Protein AF-A0A1G3RFL1-F1 (afdb_monomer)

Mean predicted aligned error: 4.17 Å

Foldseek 3Di:
DPPPPAFFAEEEAEAAAFQQQAVVQHPHPADQVLVVVLLQFFEWENFAWFLFLAQQQSLLCLFQLHHSVVQVHHYLPQAARPLPRDGLLQVVVVVFAAEEEFEARSNHHLPCPPQECVVCVVVVVSSNHPYYQYADALLSLLRHHGPLNVVCVVVVNSVVSVVVSVVCPPQHVLDQAADPDDPCSDQLNRLLVVLLVVLLPDDDPTHYHYYRYHSDPDDDLHQHCVQLVVQPPPDDDQAAAADDDPDPPDDDDPLNVDADPVADDSVSLSSSSSSRSSGSNSNSVSVVSSLVSNVVVVSNLSYKYKYKYSWHFRSCHNRDTGERDDDSRTIHMIITIRDRPDGNYYHHDNHYSSVVSVVSSD

Nearest PDB structures (foldseek):
  7oz8-assembly1_AAA  TM=8.170E-01  e=3.832E-25  Bacteroides thetaiotaomicron VPI-5482
  6g5z-assembly1_B  TM=7.763E-01  e=4.535E-25  Sinorhizobium meliloti
  6g5z-assembly1_A  TM=7.784E-01  e=4.053E-25  Sinorhizobium meliloti
  6fny-assembly1_G  TM=7.743E-01  e=3.832E-25  Sinorhizobium meliloti 1021
  6fny-assembly2_H  TM=7.974E-01  e=1.319E-24  Sinorhizobium meliloti 1021

Sequence (362 aa):
MKAVKRPNVLFIMTDQLRADAIACCGPGLAHTPNLDALAKRGTLFSQCRTVSPICAPARAALLAGLYPHQLGIWYNAPHTFPSAIPNWVKTLKAAGYHTSVIGKTHYYPYNGSVPDMRQAELLINSYGYDYVDEIPGPRVSGHLLSHMTAIWQDKGYLEKVREDLASRYNGNHAVTRASVLPLELYPDVYVGQQAAGYLEAYSDPEPFFCFVSFGGPHEPWDCPREYSARFDDVATPPALEAFADACPGRPRGVWDQGPHHPPFSPEDVIAIRRNYAGKTSLIDDQIGSILRALAGTGRLDDTIIIFTSDHGEMNGDHGRLYKENFLESSVRVPLIAQVPGCPAARSEALVELQDLGPTILE

Secondary structure (DSSP, 8-state):
----PPPEEEEEEEES--GGGSTTTSS-SS--HHHHHHHHHSEEEEEEE-S-SSHHHHHHHHHHTS-HHHHT--SSSS----TTS--HHHHHHHTT-EEEEEE---SS--SSSSSBGGGGHHHHHHTT-SEEEE---TTTTTTSB-HHHHHHHHTT-HHHHHHHHHHHTSS-TT--PPPSS-GGGSHHHHHHHHHHHHHHH---SSPEEEEEEEEEESSS----HHHHGGGTTPPPPPPPPPPPP--TTSPP-GGGG-S-SS---HHHHHHHHHHHHHHHHHHHHHHHHHHHHHHHTT-GGGEEEEEEES----TTGGG--S--S-SHHHHB--EEEE-TTPPPEEEEEEEEGGGHHHHHH-

Structure (mmCIF, N/CA/C/O backbone):
data_AF-A0A1G3RFL1-F1
#
_entry.id   AF-A0A1G3RFL1-F1
#
loop_
_atom_site.group_PDB
_atom_site.id
_atom_site.type_symbol
_atom_site.label_atom_id
_atom_site.label_alt_id
_atom_site.label_comp_id
_atom_site.label_asym_id
_atom_site.label_entity_id
_atom_site.label_seq_id
_atom_site.pdbx_PDB_ins_code
_atom_site.Cartn_x
_atom_site.Cartn_y
_atom_site.Cartn_z
_atom_site.occupancy
_atom_site.B_iso_or_equiv
_atom_site.auth_seq_id
_atom_site.auth_comp_id
_atom_site.auth_asym_id
_atom_site.auth_atom_id
_atom_site.pdbx_PDB_model_num
ATOM 1 N N . MET A 1 1 ? -28.879 -4.183 28.848 1.00 39.62 1 MET A N 1
ATOM 2 C CA . MET A 1 1 ? -28.094 -4.631 27.678 1.00 39.62 1 MET A CA 1
ATOM 3 C C . MET A 1 1 ? -26.664 -4.166 27.908 1.00 39.62 1 MET A C 1
ATOM 5 O O . MET A 1 1 ? -26.509 -3.013 28.292 1.00 39.62 1 MET A O 1
ATOM 9 N N . LYS A 1 2 ? -25.642 -5.030 27.799 1.00 39.81 2 LYS A N 1
ATOM 10 C CA . LYS A 1 2 ? -24.247 -4.547 27.815 1.00 39.81 2 LYS A CA 1
ATOM 11 C C . LYS A 1 2 ? -24.106 -3.576 26.640 1.00 39.81 2 LYS A C 1
ATOM 13 O O . LYS A 1 2 ? -24.541 -3.924 25.546 1.00 39.81 2 LYS A O 1
ATOM 18 N N . ALA A 1 3 ? -23.588 -2.371 26.875 1.00 50.31 3 ALA A N 1
ATOM 19 C CA . ALA A 1 3 ? -23.259 -1.461 25.784 1.00 50.31 3 ALA A CA 1
ATOM 20 C C . ALA A 1 3 ? -22.340 -2.215 24.815 1.00 50.31 3 ALA A C 1
ATOM 22 O O . ALA A 1 3 ? -21.359 -2.819 25.255 1.00 50.31 3 ALA A O 1
ATOM 23 N N . VAL A 1 4 ? -22.700 -2.254 23.532 1.00 59.66 4 VAL A N 1
ATOM 24 C CA . VAL A 1 4 ? -21.834 -2.839 22.508 1.00 59.66 4 VAL A CA 1
ATOM 25 C C . VAL A 1 4 ? -20.588 -1.962 22.470 1.00 59.66 4 VAL A C 1
ATOM 27 O O . VAL A 1 4 ? -20.667 -0.779 22.140 1.00 59.66 4 VAL A O 1
ATOM 30 N N . LYS A 1 5 ? -19.459 -2.509 22.926 1.00 80.81 5 LYS A N 1
ATOM 31 C CA . LYS A 1 5 ? -18.173 -1.816 22.884 1.00 80.81 5 LYS A CA 1
ATOM 32 C C . LYS A 1 5 ? -17.835 -1.599 21.412 1.00 80.81 5 LYS A C 1
ATOM 34 O O . LYS A 1 5 ? -17.842 -2.554 20.642 1.00 80.81 5 LYS A O 1
ATOM 39 N N . ARG A 1 6 ? -17.585 -0.347 21.029 1.00 89.94 6 ARG A N 1
ATOM 40 C CA . ARG A 1 6 ? -17.154 -0.017 19.669 1.00 89.94 6 ARG A CA 1
ATOM 41 C C . ARG A 1 6 ? -15.793 -0.678 19.412 1.00 89.94 6 ARG A C 1
ATOM 43 O O . ARG A 1 6 ? -14.909 -0.517 20.258 1.00 89.94 6 ARG A O 1
ATOM 50 N N . PRO A 1 7 ? -15.630 -1.445 18.323 1.00 95.06 7 PRO A N 1
ATOM 51 C CA . PRO A 1 7 ? -14.371 -2.117 18.038 1.00 95.06 7 PRO A CA 1
ATOM 52 C C . PRO A 1 7 ? -13.315 -1.110 17.577 1.00 95.06 7 PRO A C 1
ATOM 54 O O . PRO A 1 7 ? -13.647 -0.058 17.026 1.00 95.06 7 PRO A O 1
ATOM 57 N N . ASN A 1 8 ? -12.040 -1.452 17.760 1.00 98.25 8 ASN A N 1
ATOM 58 C CA . ASN A 1 8 ? -10.970 -0.741 17.061 1.00 98.25 8 ASN A CA 1
ATOM 59 C C . ASN A 1 8 ? -10.962 -1.146 15.584 1.00 98.25 8 ASN A C 1
ATOM 61 O O . ASN A 1 8 ? -11.501 -2.193 15.221 1.00 98.25 8 ASN A O 1
ATOM 65 N N . VAL A 1 9 ? -10.292 -0.365 14.744 1.00 98.75 9 VAL A N 1
ATOM 66 C CA . VAL A 1 9 ? -10.133 -0.665 13.321 1.00 98.75 9 VAL A CA 1
ATOM 67 C C . VAL A 1 9 ? -8.657 -0.579 12.944 1.00 98.75 9 VAL A C 1
ATOM 69 O O . VAL A 1 9 ? -8.029 0.470 13.066 1.00 98.75 9 VAL A O 1
ATOM 72 N N . LEU A 1 10 ? -8.104 -1.687 12.461 1.00 98.88 10 LEU A N 1
ATOM 73 C CA . LEU A 1 10 ? -6.804 -1.753 11.807 1.00 98.88 10 LEU A CA 1
ATOM 74 C C . LEU A 1 10 ? -7.040 -1.947 10.308 1.00 98.88 10 LEU A C 1
ATOM 76 O O . LEU A 1 10 ? -7.466 -3.015 9.865 1.00 98.88 10 LEU A O 1
ATOM 80 N N . PHE A 1 11 ? -6.778 -0.904 9.530 1.00 98.88 11 PHE A N 1
ATOM 81 C CA . PHE A 1 11 ? -6.943 -0.915 8.083 1.00 98.88 11 PHE A CA 1
ATOM 82 C C . PHE A 1 11 ? -5.568 -0.967 7.424 1.00 98.88 11 PHE A C 1
ATOM 84 O O . PHE A 1 11 ? -4.784 -0.029 7.532 1.00 98.88 11 PHE A O 1
ATOM 91 N N . ILE A 1 12 ? -5.262 -2.082 6.770 1.00 98.94 12 ILE A N 1
ATOM 92 C CA . ILE A 1 12 ? -3.974 -2.346 6.137 1.00 98.94 12 ILE A CA 1
ATOM 93 C C . ILE A 1 12 ? -4.157 -2.288 4.626 1.00 98.94 12 ILE A C 1
ATOM 95 O O . ILE A 1 12 ? -5.005 -2.974 4.056 1.00 98.94 12 ILE A O 1
ATOM 99 N N . MET A 1 13 ? -3.319 -1.505 3.961 1.00 98.81 13 MET A N 1
ATOM 100 C CA . MET A 1 13 ? -3.289 -1.429 2.511 1.00 98.81 13 MET A CA 1
ATOM 101 C C . MET A 1 13 ? -1.865 -1.524 1.990 1.00 98.81 13 MET A C 1
ATOM 103 O O . MET A 1 13 ? -0.913 -1.083 2.629 1.00 98.81 13 MET A O 1
ATOM 107 N N . THR A 1 14 ? -1.735 -2.090 0.802 1.00 98.56 14 THR A N 1
ATOM 108 C CA . THR A 1 14 ? -0.490 -2.126 0.032 1.00 98.56 14 THR A CA 1
ATOM 109 C C . THR A 1 14 ? -0.653 -1.323 -1.243 1.00 98.56 14 THR A C 1
ATOM 111 O O . THR A 1 14 ? -1.767 -1.186 -1.757 1.00 98.56 14 THR A O 1
ATOM 114 N N . ASP A 1 15 ? 0.449 -0.797 -1.759 1.00 98.31 15 ASP A N 1
ATOM 115 C CA . ASP A 1 15 ? 0.454 -0.146 -3.058 1.00 98.31 15 ASP A CA 1
ATOM 116 C C . ASP A 1 15 ? 0.798 -1.161 -4.142 1.00 98.31 15 ASP A C 1
ATOM 118 O O . ASP A 1 15 ? 1.862 -1.786 -4.088 1.00 98.31 15 ASP A O 1
ATOM 122 N N . GLN A 1 16 ? -0.073 -1.286 -5.143 1.00 97.69 16 GLN A N 1
ATOM 123 C CA . GLN A 1 16 ? 0.213 -2.066 -6.343 1.00 97.69 16 GLN A CA 1
ATOM 124 C C . GLN A 1 16 ? 0.364 -3.581 -6.092 1.00 97.69 16 GLN A C 1
ATOM 126 O O . GLN A 1 16 ? 1.217 -4.244 -6.692 1.00 97.69 16 GLN A O 1
ATOM 131 N N . LEU A 1 17 ? -0.455 -4.161 -5.208 1.00 97.50 17 LEU A N 1
ATOM 132 C CA . LEU A 1 17 ? -0.499 -5.600 -4.939 1.00 97.50 17 LEU A CA 1
ATOM 133 C C . LEU A 1 17 ? -1.613 -6.287 -5.742 1.00 97.50 17 LEU A C 1
ATOM 135 O O . LEU A 1 17 ? -2.804 -6.051 -5.537 1.00 97.50 17 LEU A O 1
ATOM 139 N N . ARG A 1 18 ? -1.231 -7.217 -6.620 1.00 95.88 18 ARG A N 1
ATOM 140 C CA . ARG A 1 18 ? -2.182 -8.057 -7.360 1.00 95.88 18 ARG A CA 1
ATOM 141 C C . ARG A 1 18 ? -2.921 -8.999 -6.415 1.00 95.88 18 ARG A C 1
ATOM 143 O O . ARG A 1 18 ? -2.317 -9.585 -5.517 1.00 95.88 18 ARG A O 1
ATOM 150 N N . ALA A 1 19 ? -4.200 -9.250 -6.694 1.00 95.06 19 ALA A N 1
ATOM 151 C CA . ALA A 1 19 ? -4.968 -10.250 -5.955 1.00 95.06 19 ALA A CA 1
ATOM 152 C C . ALA A 1 19 ? -4.314 -11.639 -5.978 1.00 95.06 19 ALA A C 1
ATOM 154 O O . ALA A 1 19 ? -4.249 -12.297 -4.951 1.00 95.06 19 ALA A O 1
ATOM 155 N N . ASP A 1 20 ? -3.805 -12.090 -7.123 1.00 93.50 20 ASP A N 1
ATOM 156 C CA . ASP A 1 20 ? -3.213 -13.423 -7.279 1.00 93.50 20 ASP A CA 1
ATOM 157 C C . ASP A 1 20 ? -1.784 -13.550 -6.724 1.00 93.50 20 ASP A C 1
ATOM 159 O O . ASP A 1 20 ? -1.208 -14.631 -6.808 1.00 93.50 20 ASP A O 1
ATOM 163 N N . ALA A 1 21 ? -1.213 -12.487 -6.150 1.00 93.12 21 ALA A N 1
ATOM 164 C CA . ALA A 1 21 ? 0.128 -12.512 -5.571 1.00 93.12 21 ALA A CA 1
ATOM 165 C C . ALA A 1 21 ? 0.176 -13.058 -4.137 1.00 93.12 21 ALA A C 1
ATOM 167 O O . ALA A 1 21 ? 1.261 -13.400 -3.670 1.00 93.12 21 ALA A O 1
ATOM 168 N N .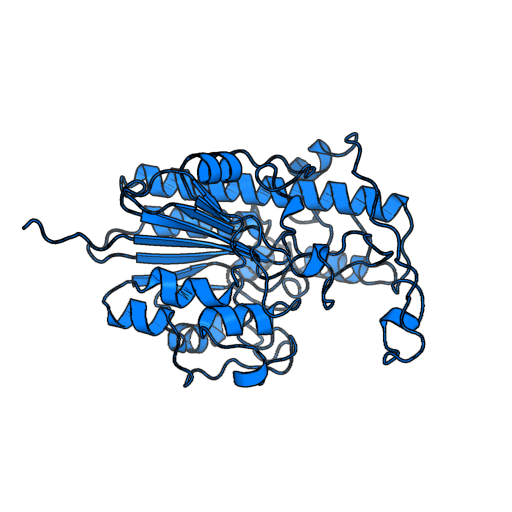 ILE A 1 22 ? -0.972 -13.159 -3.458 1.00 91.25 22 ILE A N 1
ATOM 169 C CA . ILE A 1 22 ? -1.083 -13.737 -2.113 1.00 91.25 22 ILE A CA 1
ATOM 170 C C . ILE A 1 22 ? -1.718 -15.130 -2.182 1.00 91.25 22 ILE A C 1
ATOM 172 O O . ILE A 1 22 ? -2.629 -15.371 -2.982 1.00 91.25 22 ILE A O 1
ATOM 176 N N . ALA A 1 23 ? -1.242 -16.052 -1.346 1.00 87.19 23 ALA A N 1
ATOM 177 C CA . ALA A 1 23 ? -1.524 -17.480 -1.491 1.00 87.19 23 ALA A CA 1
ATOM 178 C C . ALA A 1 23 ? -3.013 -17.824 -1.289 1.00 87.19 23 ALA A C 1
ATOM 180 O O . ALA A 1 23 ? -3.560 -18.670 -1.998 1.00 87.19 23 ALA A O 1
ATOM 181 N N . CYS A 1 24 ? -3.726 -17.122 -0.402 1.00 86.00 24 CYS A N 1
ATOM 182 C CA . CYS A 1 24 ? -5.169 -17.312 -0.217 1.00 86.00 24 CYS A CA 1
ATOM 183 C C . CYS A 1 24 ? -6.044 -16.872 -1.413 1.00 86.00 24 CYS A C 1
ATOM 185 O O . CYS A 1 24 ? -7.224 -17.234 -1.482 1.00 86.00 24 CYS A O 1
ATOM 187 N N . CYS A 1 25 ? -5.502 -16.094 -2.356 1.00 83.31 25 CYS A N 1
ATOM 188 C CA . CYS A 1 25 ? -6.249 -15.489 -3.466 1.00 83.31 25 CYS A CA 1
ATOM 189 C C . CYS A 1 25 ? -5.885 -16.041 -4.853 1.00 83.31 25 CYS A C 1
ATOM 191 O O . CYS A 1 25 ? -6.599 -15.756 -5.823 1.00 83.31 25 CYS A O 1
ATOM 193 N N . GLY A 1 26 ? -4.817 -16.830 -4.962 1.00 81.44 26 GLY A N 1
ATOM 194 C CA . GLY A 1 26 ? -4.355 -17.399 -6.222 1.00 81.44 26 GLY A CA 1
ATOM 195 C C . GLY A 1 26 ? -3.085 -18.238 -6.062 1.00 81.44 26 GLY A C 1
ATOM 196 O O . GLY A 1 26 ? -2.581 -18.386 -4.952 1.00 81.44 26 GLY A O 1
ATOM 197 N N . PRO A 1 27 ? -2.537 -18.774 -7.165 1.00 72.75 27 PRO A N 1
ATOM 198 C CA . PRO A 1 27 ? -1.321 -19.594 -7.164 1.00 72.75 27 PRO A CA 1
ATOM 199 C C . PRO A 1 27 ? -0.042 -18.759 -6.953 1.00 72.75 27 PRO A C 1
ATOM 201 O O . PRO A 1 27 ? 1.021 -19.128 -7.449 1.00 72.75 27 PRO A O 1
ATOM 204 N N . GLY A 1 28 ? -0.163 -17.599 -6.303 1.00 69.81 28 GLY A N 1
ATOM 205 C CA . GLY A 1 28 ? 0.877 -16.593 -6.168 1.00 69.81 28 GLY A CA 1
ATOM 206 C C . GLY A 1 28 ? 2.192 -17.164 -5.666 1.00 69.81 28 GLY A C 1
ATOM 207 O O . GLY A 1 28 ? 2.235 -18.104 -4.878 1.00 69.81 28 GLY A O 1
ATOM 208 N N . LEU A 1 29 ? 3.281 -16.566 -6.140 1.00 83.31 29 LEU A N 1
ATOM 209 C CA . LEU A 1 29 ? 4.630 -17.001 -5.804 1.00 83.31 29 LEU A CA 1
ATOM 210 C C . LEU A 1 29 ? 5.011 -16.664 -4.351 1.00 83.31 29 LEU A C 1
ATOM 212 O O . LEU A 1 29 ? 5.863 -17.335 -3.780 1.00 83.31 29 LEU A O 1
ATOM 216 N N . ALA A 1 30 ? 4.428 -15.615 -3.765 1.00 86.31 30 ALA A N 1
ATOM 217 C CA . ALA A 1 30 ? 4.845 -15.094 -2.468 1.00 86.31 30 ALA A CA 1
ATOM 218 C C . ALA A 1 30 ? 4.463 -16.012 -1.296 1.00 86.31 30 ALA A C 1
ATOM 220 O O . ALA A 1 30 ? 3.395 -16.624 -1.273 1.00 86.31 30 ALA A O 1
ATOM 221 N N . HIS A 1 31 ? 5.309 -16.028 -0.265 1.00 90.75 31 HIS A N 1
ATOM 222 C CA . HIS A 1 31 ? 5.017 -16.701 0.995 1.00 90.75 31 HIS A CA 1
ATOM 223 C C . HIS A 1 31 ? 4.302 -15.721 1.931 1.00 90.75 31 HIS A C 1
ATOM 225 O O . HIS A 1 31 ? 4.922 -14.778 2.417 1.00 90.75 31 HIS A O 1
ATOM 231 N N . THR A 1 32 ? 2.999 -15.929 2.151 1.00 96.62 32 THR A N 1
ATOM 232 C CA . THR A 1 32 ? 2.112 -14.968 2.843 1.00 96.62 32 THR A CA 1
ATOM 233 C C . THR A 1 32 ? 1.330 -15.585 4.020 1.00 96.62 32 THR A C 1
ATOM 235 O O . THR A 1 32 ? 0.102 -15.498 4.080 1.00 96.62 32 THR A O 1
ATOM 238 N N . PRO A 1 33 ? 2.007 -16.258 4.976 1.00 97.31 33 PRO A N 1
ATOM 239 C CA . PRO A 1 33 ? 1.339 -17.003 6.043 1.00 97.31 33 PRO A CA 1
ATOM 240 C C . PRO A 1 33 ? 0.484 -16.137 6.980 1.00 97.31 33 PRO A C 1
ATOM 242 O O . PRO A 1 33 ? -0.494 -16.645 7.533 1.00 97.31 33 PRO A O 1
ATOM 245 N N . ASN A 1 34 ? 0.824 -14.860 7.192 1.00 98.38 34 ASN A N 1
ATOM 246 C CA . ASN A 1 34 ? 0.065 -13.988 8.091 1.00 98.38 34 ASN A CA 1
ATOM 247 C C . ASN A 1 34 ? -1.251 -13.539 7.441 1.00 98.38 34 ASN A C 1
ATOM 249 O O . ASN A 1 34 ? -2.301 -13.580 8.089 1.00 98.38 34 ASN A O 1
ATOM 253 N N . LEU A 1 35 ? -1.223 -13.186 6.154 1.00 97.69 35 LEU A N 1
ATOM 254 C CA . LEU A 1 35 ? -2.426 -12.916 5.367 1.00 97.69 35 LEU A CA 1
ATOM 255 C C . LEU A 1 35 ? -3.293 -14.166 5.201 1.00 97.69 35 LEU A C 1
ATOM 257 O O . LEU A 1 35 ? -4.509 -14.087 5.370 1.00 97.69 35 LEU A O 1
ATOM 261 N N . ASP A 1 36 ? -2.691 -15.334 4.974 1.00 96.31 36 ASP A N 1
ATOM 262 C CA . ASP A 1 36 ? -3.423 -16.602 4.917 1.00 96.31 36 ASP A CA 1
ATOM 263 C C . ASP A 1 36 ? -4.109 -16.923 6.251 1.00 96.31 36 ASP A C 1
ATOM 265 O O . ASP A 1 36 ? -5.252 -17.387 6.285 1.00 96.31 36 ASP A O 1
ATOM 269 N N . ALA A 1 37 ? -3.427 -16.676 7.373 1.00 96.69 37 ALA A N 1
ATOM 270 C CA . ALA A 1 37 ? -4.009 -16.827 8.701 1.00 96.69 37 ALA A CA 1
ATOM 271 C C . ALA A 1 37 ? -5.160 -15.836 8.927 1.00 96.69 37 ALA A C 1
ATOM 273 O O . ALA A 1 37 ? -6.186 -16.228 9.483 1.00 96.69 37 ALA A O 1
ATOM 274 N N . LEU A 1 38 ? -5.027 -14.588 8.458 1.00 96.94 38 LEU A N 1
ATOM 275 C CA . LEU A 1 38 ? -6.094 -13.586 8.502 1.00 96.94 38 LEU A CA 1
ATOM 276 C C . LEU A 1 38 ? -7.305 -14.010 7.656 1.00 96.94 38 LEU A C 1
ATOM 278 O O . LEU A 1 38 ? -8.436 -13.928 8.130 1.00 96.94 38 LEU A O 1
ATOM 282 N N . ALA A 1 39 ? -7.084 -14.535 6.451 1.00 96.12 39 ALA A N 1
ATOM 283 C CA . ALA A 1 39 ? -8.147 -15.045 5.588 1.00 96.12 39 ALA A CA 1
ATOM 284 C C . ALA A 1 39 ? -8.878 -16.244 6.213 1.00 96.12 39 ALA A C 1
ATOM 286 O O . ALA A 1 39 ? -10.098 -16.332 6.124 1.00 96.12 39 ALA A O 1
ATOM 287 N N . LYS A 1 40 ? -8.165 -17.145 6.907 1.00 96.06 40 LYS A N 1
ATOM 288 C CA . LYS A 1 40 ? -8.766 -18.303 7.601 1.00 96.06 40 LYS A CA 1
ATOM 289 C C . LYS A 1 40 ? -9.670 -17.926 8.779 1.00 96.06 40 LYS A C 1
ATOM 291 O O . LYS A 1 40 ? -10.513 -18.734 9.158 1.00 96.06 40 LYS A O 1
ATOM 296 N N . ARG A 1 41 ? -9.485 -16.742 9.370 1.00 95.44 41 ARG A N 1
ATOM 297 C CA . ARG A 1 41 ? -10.294 -16.219 10.492 1.00 95.44 41 ARG A CA 1
ATOM 298 C C . ARG A 1 41 ? -11.270 -15.112 10.085 1.00 95.44 41 ARG A C 1
ATOM 300 O O . ARG A 1 41 ? -12.022 -14.647 10.932 1.00 95.44 41 ARG A O 1
ATOM 307 N N . GLY A 1 42 ? -11.232 -14.669 8.831 1.00 96.75 42 GLY A N 1
ATOM 308 C CA . GLY A 1 42 ? -12.031 -13.563 8.312 1.00 96.75 42 GLY A CA 1
ATOM 309 C C . GLY A 1 42 ? -12.843 -13.952 7.082 1.00 96.75 42 GLY A C 1
ATOM 310 O O . GLY A 1 42 ? -12.912 -15.114 6.685 1.00 96.75 42 GLY A O 1
ATOM 311 N N . THR A 1 43 ? -13.472 -12.957 6.471 1.00 97.88 43 THR A N 1
ATOM 312 C CA . THR A 1 43 ? -14.120 -13.091 5.170 1.00 97.88 43 THR A CA 1
ATOM 313 C C . THR A 1 43 ? -13.150 -12.686 4.070 1.00 97.88 43 THR A C 1
ATOM 315 O O . THR A 1 43 ? -12.654 -11.561 4.055 1.00 97.88 43 THR A O 1
ATOM 318 N N . LEU A 1 44 ? -12.898 -13.597 3.133 1.00 97.81 44 LEU A N 1
ATOM 319 C CA . LEU A 1 44 ? -12.143 -13.329 1.914 1.00 97.81 44 LEU A CA 1
ATOM 320 C C . LEU A 1 44 ? -13.099 -12.973 0.767 1.00 97.81 44 LEU A C 1
ATOM 322 O O . LEU A 1 44 ? -13.926 -13.797 0.370 1.00 97.81 44 LEU A O 1
ATOM 326 N N . PHE A 1 45 ? -12.947 -11.784 0.190 1.00 97.81 45 PHE A N 1
ATOM 327 C CA . PHE A 1 45 ? -13.697 -11.333 -0.982 1.00 97.81 45 PHE A CA 1
ATOM 328 C C . PHE A 1 45 ? -12.856 -11.548 -2.239 1.00 97.81 45 PHE A C 1
ATOM 330 O O . PHE A 1 45 ? -11.859 -10.872 -2.480 1.00 97.81 45 PHE A O 1
ATOM 337 N N . SER A 1 46 ? -13.251 -12.519 -3.057 1.00 95.44 46 SER A N 1
ATOM 338 C CA . SER A 1 46 ? -12.450 -12.960 -4.207 1.00 95.44 46 SER A CA 1
ATOM 339 C C . SER A 1 46 ? -12.576 -12.072 -5.451 1.00 95.44 46 SER A C 1
ATOM 341 O O . SER A 1 46 ? -11.750 -12.184 -6.359 1.00 95.44 46 SER A O 1
ATOM 343 N N . GLN A 1 47 ? -13.579 -11.190 -5.480 1.00 96.56 47 GLN A N 1
ATOM 344 C CA . GLN A 1 47 ? -13.929 -10.337 -6.618 1.00 96.56 47 GLN A CA 1
ATOM 345 C C . GLN A 1 47 ? -13.900 -8.836 -6.269 1.00 96.56 47 GLN A C 1
ATOM 347 O O . GLN A 1 47 ? -14.716 -8.068 -6.775 1.00 96.56 47 GLN A O 1
ATOM 352 N N . CYS A 1 48 ? -12.957 -8.410 -5.416 1.00 97.94 48 CYS A N 1
ATOM 353 C CA . CYS A 1 48 ? -12.753 -6.990 -5.127 1.00 97.94 48 CYS A CA 1
ATOM 354 C C . CYS A 1 48 ? -12.036 -6.272 -6.280 1.00 97.94 48 CYS A C 1
ATOM 356 O O . CYS A 1 48 ? -11.020 -6.752 -6.799 1.00 97.94 48 CYS A O 1
ATOM 358 N N . ARG A 1 49 ? -12.576 -5.119 -6.687 1.00 97.69 49 ARG A N 1
ATOM 359 C CA . ARG A 1 49 ? -12.064 -4.297 -7.786 1.00 97.69 49 ARG A CA 1
ATOM 360 C C . ARG A 1 49 ? -11.688 -2.903 -7.307 1.00 97.69 49 ARG A C 1
ATOM 362 O O . ARG A 1 49 ? -12.416 -2.271 -6.541 1.00 97.69 49 ARG A O 1
ATOM 369 N N . THR A 1 50 ? -10.566 -2.396 -7.805 1.00 97.88 50 THR A N 1
ATOM 370 C CA . THR A 1 50 ? -10.300 -0.963 -7.713 1.00 97.88 50 THR A CA 1
ATOM 371 C C . THR A 1 50 ? -11.165 -0.197 -8.706 1.00 97.88 50 THR A C 1
ATOM 373 O O . THR A 1 50 ? -11.391 -0.643 -9.831 1.00 97.88 50 THR A O 1
ATOM 376 N N . VAL A 1 51 ? -11.624 0.983 -8.296 1.00 96.06 51 VAL A N 1
ATOM 377 C CA . VAL A 1 51 ? -12.374 1.908 -9.158 1.00 96.06 51 VAL A CA 1
ATOM 378 C C . VAL A 1 51 ? -11.459 2.707 -10.092 1.00 96.06 51 VAL A C 1
ATOM 380 O O . VAL A 1 51 ? -11.936 3.380 -11.003 1.00 96.06 51 VAL A O 1
ATOM 383 N N . SER A 1 52 ? -10.139 2.649 -9.876 1.00 96.75 52 SER A N 1
ATOM 384 C CA . SER A 1 52 ? -9.142 3.235 -10.769 1.00 96.75 52 SER A CA 1
ATOM 385 C C . SER A 1 52 ? -7.808 2.489 -10.671 1.00 96.75 52 SER A C 1
ATOM 387 O O . SER A 1 52 ? -7.241 2.410 -9.588 1.00 96.75 52 SER A O 1
ATOM 389 N N . PRO A 1 53 ? -7.210 2.028 -11.780 1.00 96.00 53 PRO A N 1
ATOM 390 C CA . PRO A 1 53 ? -5.908 1.355 -11.776 1.00 96.00 53 PRO A CA 1
ATOM 391 C C . PRO A 1 53 ? -4.726 2.340 -11.628 1.00 96.00 53 PRO A C 1
ATOM 393 O O . PRO A 1 53 ? -3.722 2.219 -12.325 1.00 96.00 53 PRO A O 1
ATOM 396 N N . ILE A 1 54 ? -4.862 3.367 -10.781 1.00 95.50 54 ILE A N 1
ATOM 397 C CA . ILE A 1 54 ? -3.880 4.440 -10.554 1.00 95.50 54 ILE A CA 1
ATOM 398 C C . ILE A 1 54 ? -3.954 4.866 -9.079 1.00 95.50 54 ILE A C 1
ATOM 400 O O . ILE A 1 54 ? -5.054 5.087 -8.571 1.00 95.50 54 ILE A O 1
ATOM 404 N N . CYS A 1 55 ? -2.801 5.021 -8.415 1.00 96.06 55 CYS A N 1
ATOM 405 C CA . CYS A 1 55 ? -2.692 5.243 -6.966 1.00 96.06 55 CYS A CA 1
ATOM 406 C C . CYS A 1 55 ? -3.625 6.350 -6.428 1.00 96.06 55 CYS A C 1
ATOM 408 O O . CYS A 1 55 ? -4.521 6.083 -5.633 1.00 96.06 55 CYS A O 1
ATOM 410 N N . ALA A 1 56 ? -3.416 7.603 -6.840 1.00 95.62 56 ALA A N 1
ATOM 411 C CA . ALA A 1 56 ? -4.133 8.757 -6.301 1.00 95.62 56 ALA A CA 1
ATOM 412 C C . ALA A 1 56 ? -5.663 8.684 -6.459 1.00 95.62 56 ALA A C 1
ATOM 414 O O . ALA A 1 56 ? -6.361 8.814 -5.454 1.00 95.62 56 ALA A O 1
ATOM 415 N N . PRO A 1 57 ? -6.224 8.453 -7.664 1.00 95.94 57 PRO A N 1
ATOM 416 C CA . PRO A 1 57 ? -7.674 8.357 -7.819 1.00 95.94 57 PRO A CA 1
ATOM 417 C C . PRO A 1 57 ? -8.284 7.164 -7.075 1.00 95.94 57 PRO A C 1
ATOM 419 O O . PRO A 1 57 ? -9.371 7.316 -6.525 1.00 95.94 57 PRO A O 1
ATOM 422 N N . ALA A 1 58 ? -7.603 6.013 -6.992 1.00 97.31 58 ALA A N 1
ATOM 423 C CA . ALA A 1 58 ? -8.085 4.875 -6.203 1.00 97.31 58 ALA A CA 1
ATOM 424 C C . ALA A 1 58 ? -8.174 5.215 -4.710 1.00 97.31 58 ALA A C 1
ATOM 426 O O . ALA A 1 58 ? -9.188 4.964 -4.062 1.00 97.31 58 ALA A O 1
ATOM 427 N N . ARG A 1 59 ? -7.120 5.837 -4.172 1.00 97.56 59 ARG A N 1
ATOM 428 C CA . ARG A 1 59 ? -7.013 6.207 -2.754 1.00 97.56 59 ARG A CA 1
ATOM 429 C C . ARG A 1 59 ? -7.964 7.341 -2.382 1.00 97.56 59 ARG A C 1
ATOM 431 O O . ARG A 1 59 ? -8.585 7.292 -1.325 1.00 97.56 59 ARG A O 1
ATOM 438 N N . ALA A 1 60 ? -8.130 8.328 -3.260 1.00 95.81 60 ALA A N 1
ATOM 439 C CA . ALA A 1 60 ? -9.108 9.396 -3.084 1.00 95.81 60 ALA A CA 1
ATOM 440 C C . ALA A 1 60 ? -10.545 8.855 -3.106 1.00 95.81 60 ALA A C 1
ATOM 442 O O . ALA A 1 60 ? -11.359 9.249 -2.273 1.00 95.81 60 ALA A O 1
ATOM 443 N N . ALA A 1 61 ? -10.842 7.922 -4.016 1.00 96.00 61 ALA A N 1
ATOM 444 C CA . ALA A 1 61 ? -12.145 7.275 -4.083 1.00 96.00 61 ALA A CA 1
ATOM 445 C C . ALA A 1 61 ? -12.446 6.436 -2.837 1.00 96.00 61 ALA A C 1
ATOM 447 O O . ALA A 1 61 ? -13.527 6.559 -2.265 1.00 96.00 61 ALA A O 1
ATOM 448 N N . LEU A 1 62 ? -11.463 5.659 -2.368 1.00 97.19 62 LEU A N 1
ATOM 449 C CA . LEU A 1 62 ? -11.539 4.933 -1.102 1.00 97.19 62 LEU A CA 1
ATOM 450 C C . LEU A 1 62 ? -11.833 5.881 0.064 1.00 97.19 62 LEU A C 1
ATOM 452 O O . LEU A 1 62 ? -12.753 5.621 0.830 1.00 97.19 62 LEU A O 1
ATOM 456 N N . LEU A 1 63 ? -11.081 6.979 0.202 1.00 97.00 63 LEU A N 1
ATOM 457 C CA . LEU A 1 63 ? -11.267 7.944 1.289 1.00 97.00 63 LEU A CA 1
ATOM 458 C C . LEU A 1 63 ? -12.656 8.605 1.236 1.00 97.00 63 LEU A C 1
ATOM 460 O O . LEU A 1 63 ? -13.310 8.760 2.265 1.00 97.00 63 LEU A O 1
ATOM 464 N N . ALA A 1 64 ? -13.115 9.006 0.052 1.00 95.75 64 ALA A N 1
ATOM 465 C CA . ALA A 1 64 ? -14.370 9.735 -0.108 1.00 95.75 64 ALA A CA 1
ATOM 466 C C . ALA A 1 64 ? -15.619 8.838 -0.119 1.00 95.75 64 ALA A C 1
ATOM 468 O O . ALA A 1 64 ? -16.712 9.330 0.150 1.00 95.75 64 ALA A O 1
ATOM 469 N N . GLY A 1 65 ? -15.478 7.557 -0.474 1.00 95.44 65 GLY A N 1
ATOM 470 C CA . GLY A 1 65 ? -16.613 6.712 -0.857 1.00 95.44 65 GLY A CA 1
ATOM 471 C C . GLY A 1 65 ? -17.293 7.193 -2.148 1.00 95.44 65 GLY A C 1
ATOM 472 O O . GLY A 1 65 ? -18.507 7.077 -2.285 1.00 95.44 65 GLY A O 1
ATOM 473 N N . LEU A 1 66 ? -16.531 7.809 -3.059 1.00 94.62 66 LEU A N 1
ATOM 474 C CA . LEU A 1 66 ? -17.015 8.397 -4.314 1.00 94.62 66 LEU A CA 1
ATOM 475 C C . LEU A 1 66 ? -16.145 7.942 -5.482 1.00 94.62 66 LEU A C 1
ATOM 477 O O . LEU A 1 66 ? -14.943 7.754 -5.329 1.00 94.62 66 LEU A O 1
ATOM 481 N N . TYR A 1 67 ? -16.713 7.875 -6.681 1.00 95.31 67 TYR A N 1
ATOM 482 C CA . TYR A 1 67 ? -15.957 7.506 -7.873 1.00 95.31 67 TYR A CA 1
ATOM 483 C C . TYR A 1 67 ? -14.993 8.622 -8.329 1.00 95.31 67 TYR A C 1
ATOM 485 O O . TYR A 1 67 ? -15.298 9.811 -8.171 1.00 95.31 67 TYR A O 1
ATOM 493 N N . PRO A 1 68 ? -13.891 8.282 -9.032 1.00 94.00 68 PRO A N 1
ATOM 494 C CA . PRO A 1 68 ? -12.943 9.259 -9.584 1.00 94.00 68 PRO A CA 1
ATOM 495 C C . PRO A 1 68 ? -13.594 10.396 -10.392 1.00 94.00 68 PRO A C 1
ATOM 497 O O . PRO 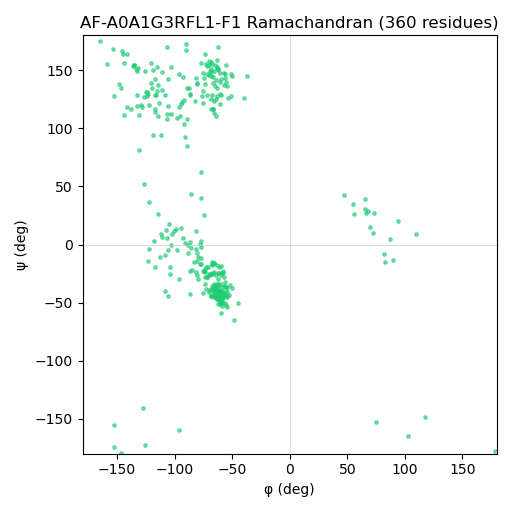A 1 68 ? -13.204 11.556 -10.267 1.00 94.00 68 PRO A O 1
ATOM 500 N N . HIS A 1 69 ? -14.646 10.092 -11.163 1.00 93.62 69 HIS A N 1
ATOM 501 C CA . HIS A 1 69 ? -15.369 11.081 -11.969 1.00 93.62 69 HIS A CA 1
ATOM 502 C C . HIS A 1 69 ? -16.175 12.094 -11.141 1.00 93.62 69 HIS A C 1
ATOM 504 O O . HIS A 1 69 ? -16.395 13.210 -11.604 1.00 93.62 69 HIS A O 1
ATOM 510 N N . GLN A 1 70 ? -16.595 11.730 -9.926 1.00 93.69 70 GLN A N 1
ATOM 511 C CA . GLN A 1 70 ? -17.263 12.638 -8.987 1.00 93.69 70 GLN A CA 1
ATOM 512 C C . GLN A 1 70 ? -16.249 13.532 -8.265 1.00 93.69 70 GLN A C 1
ATOM 514 O O . GLN A 1 70 ? -16.566 14.662 -7.903 1.00 93.69 70 GLN A O 1
ATOM 519 N N . LEU A 1 71 ? -15.026 13.028 -8.075 1.00 92.31 71 LEU A N 1
ATOM 520 C CA . LEU A 1 71 ? -13.927 13.740 -7.424 1.00 92.31 71 LEU A CA 1
ATOM 521 C C . LEU A 1 71 ? -13.145 14.650 -8.382 1.00 92.31 71 LEU A C 1
ATOM 523 O O . LEU A 1 71 ? -12.462 15.567 -7.935 1.00 92.31 71 LEU A O 1
ATOM 527 N N . GLY A 1 72 ? -13.207 14.386 -9.691 1.00 92.25 72 GLY A N 1
ATOM 528 C CA . GLY A 1 72 ? -12.396 15.078 -10.696 1.00 92.25 72 GLY A CA 1
ATOM 529 C C . GLY A 1 72 ? -10.905 14.723 -10.634 1.00 92.25 72 GLY A C 1
ATOM 530 O O . GLY A 1 72 ? -10.083 15.429 -11.217 1.00 92.25 72 GLY A O 1
ATOM 531 N N . ILE A 1 73 ? -10.545 13.640 -9.939 1.00 92.19 73 ILE A N 1
ATOM 532 C CA . ILE A 1 73 ? -9.166 13.166 -9.783 1.00 92.19 73 ILE A CA 1
ATOM 533 C C . ILE A 1 73 ? -8.987 11.968 -10.706 1.00 92.19 73 ILE A C 1
ATOM 535 O O . ILE A 1 73 ? -9.585 10.924 -10.483 1.00 92.19 73 ILE A O 1
ATOM 539 N N . TRP A 1 74 ? -8.166 12.131 -11.741 1.00 92.31 74 TRP A N 1
ATOM 540 C CA . TRP A 1 74 ? -7.954 11.114 -12.781 1.00 92.31 74 TRP A CA 1
ATOM 541 C C . TRP A 1 74 ? -6.513 10.598 -12.846 1.00 92.31 74 TRP A C 1
ATOM 543 O O . TRP A 1 74 ? -6.270 9.526 -13.386 1.00 92.31 74 TRP A O 1
ATOM 553 N N . TYR A 1 75 ? -5.558 11.349 -12.291 1.00 91.44 75 TYR A N 1
ATOM 554 C CA . TYR A 1 75 ? -4.123 11.085 -12.405 1.00 91.44 75 TYR A CA 1
ATOM 555 C C . TYR A 1 75 ? -3.400 11.386 -11.090 1.00 91.44 75 TYR A C 1
ATOM 557 O O . TYR A 1 75 ? -3.901 12.127 -10.246 1.00 91.44 75 TYR A O 1
ATOM 565 N N . ASN A 1 76 ? -2.172 10.880 -10.954 1.00 89.88 76 ASN A N 1
ATOM 566 C CA . ASN A 1 76 ? -1.308 11.130 -9.794 1.00 89.88 76 ASN A CA 1
ATOM 567 C C . ASN A 1 76 ? -0.826 12.587 -9.665 1.00 89.88 76 ASN A C 1
ATOM 569 O O . ASN A 1 76 ? -0.404 12.997 -8.592 1.00 89.88 76 ASN A O 1
ATOM 573 N N . ALA A 1 77 ? -0.904 13.407 -10.713 1.00 83.88 77 ALA A N 1
ATOM 574 C CA . ALA A 1 77 ? -0.596 14.835 -10.642 1.00 83.88 77 ALA A CA 1
ATOM 575 C C . ALA A 1 77 ? -1.265 15.603 -11.800 1.00 83.88 77 ALA A C 1
ATOM 577 O O . ALA A 1 77 ? -1.502 14.998 -12.847 1.00 83.88 77 ALA A O 1
ATOM 578 N N . PRO A 1 78 ? -1.527 16.920 -11.658 1.00 76.31 78 PRO A N 1
ATOM 579 C CA . PRO A 1 78 ? -1.420 17.730 -10.442 1.00 76.31 78 PRO A CA 1
ATOM 580 C C . PRO A 1 78 ? -2.761 17.726 -9.685 1.00 76.31 78 PRO A C 1
ATOM 582 O O . PRO A 1 78 ? -3.639 18.533 -9.975 1.00 76.31 78 PRO A O 1
ATOM 585 N N . HIS A 1 79 ? -2.952 16.810 -8.735 1.00 80.69 79 HIS A N 1
ATOM 586 C CA . HIS A 1 79 ? -4.188 16.734 -7.950 1.00 80.69 79 HIS A CA 1
ATOM 587 C C . HIS A 1 79 ? -3.893 16.995 -6.472 1.00 80.69 79 HIS A C 1
ATOM 589 O O . HIS A 1 79 ? -2.898 16.510 -5.951 1.00 80.69 79 HIS A O 1
ATOM 595 N N . THR A 1 80 ? -4.790 17.690 -5.784 1.00 84.62 80 THR A N 1
ATOM 596 C CA . THR A 1 80 ? -4.860 17.685 -4.320 1.00 84.62 80 THR A CA 1
ATOM 597 C C . THR A 1 80 ? -6.287 17.322 -3.964 1.00 84.62 80 THR A C 1
ATOM 599 O O . THR A 1 80 ? -7.212 17.953 -4.479 1.00 84.62 80 THR A O 1
ATOM 602 N N . PHE A 1 81 ? -6.479 16.306 -3.126 1.00 87.50 81 PHE A N 1
ATOM 603 C CA . PHE A 1 81 ? -7.809 15.917 -2.678 1.00 87.50 81 PHE A CA 1
ATOM 604 C C . PHE A 1 81 ? -8.459 17.096 -1.929 1.00 87.50 81 PHE A C 1
ATOM 606 O O . PHE A 1 81 ? -7.891 17.601 -0.963 1.00 87.50 81 PHE A O 1
ATOM 613 N N . PRO A 1 82 ? -9.616 17.622 -2.362 1.00 85.75 82 PRO A N 1
ATOM 614 C CA . PRO A 1 82 ? -10.189 18.783 -1.693 1.00 85.75 82 PRO A CA 1
ATOM 615 C C . PRO A 1 82 ? -10.631 18.423 -0.271 1.00 85.75 82 PRO A C 1
ATOM 617 O O . PRO A 1 82 ? -11.559 17.641 -0.082 1.00 85.75 82 PRO A O 1
ATOM 620 N N . SER A 1 83 ? -10.018 19.033 0.747 1.00 85.19 83 SER A N 1
ATOM 621 C CA . SER A 1 83 ? -10.329 18.726 2.151 1.00 85.19 83 SER A CA 1
ATOM 622 C C . SER A 1 83 ? -11.770 19.053 2.549 1.00 85.19 83 SER A C 1
ATOM 624 O O . SER A 1 83 ? -12.258 18.526 3.543 1.00 85.19 83 SER A O 1
ATOM 626 N N . ALA A 1 84 ? -12.486 19.871 1.775 1.00 88.56 84 ALA A N 1
ATOM 627 C CA . ALA A 1 84 ? -13.907 20.140 1.981 1.00 88.56 84 ALA A CA 1
ATOM 628 C C . ALA A 1 84 ? -14.820 18.947 1.633 1.00 88.56 84 ALA A C 1
ATOM 630 O O . ALA A 1 84 ? -15.961 18.917 2.092 1.00 88.56 84 ALA A O 1
ATOM 631 N N . ILE A 1 85 ? -14.347 17.975 0.843 1.00 90.06 85 ILE A N 1
ATOM 632 C CA . ILE A 1 85 ? -15.138 16.793 0.486 1.00 90.06 85 ILE A CA 1
ATOM 633 C C . ILE A 1 85 ? -15.361 15.940 1.748 1.00 90.06 85 ILE A C 1
ATOM 635 O O . ILE A 1 85 ? -14.393 15.636 2.460 1.00 90.06 85 ILE A O 1
ATOM 639 N N . PRO A 1 86 ? -16.619 15.564 2.058 1.00 92.12 86 PRO A N 1
ATOM 640 C CA . PRO A 1 86 ? -16.910 14.610 3.120 1.00 92.12 86 PRO A CA 1
ATOM 641 C C . PRO A 1 86 ? -16.155 13.301 2.899 1.00 92.12 86 PRO A C 1
ATOM 643 O O . PRO A 1 86 ? -16.047 12.817 1.777 1.00 92.12 86 PRO A O 1
ATOM 646 N N . ASN A 1 87 ? -15.635 12.724 3.975 1.00 96.31 87 ASN A N 1
ATOM 647 C CA . ASN A 1 87 ? -14.941 11.447 3.923 1.00 96.31 87 ASN A CA 1
ATOM 648 C C . ASN A 1 87 ? -15.233 10.641 5.193 1.00 96.31 87 ASN A C 1
ATOM 650 O O . ASN A 1 87 ? -15.581 11.214 6.230 1.00 96.31 87 ASN A O 1
ATOM 654 N N . TRP A 1 88 ? -15.107 9.318 5.114 1.00 97.12 88 TRP A N 1
ATOM 655 C CA . TRP A 1 88 ? -15.510 8.435 6.211 1.00 97.12 88 TRP A CA 1
ATOM 656 C C . TRP A 1 88 ? -14.552 8.476 7.409 1.00 97.12 88 TRP A C 1
ATOM 658 O O . TRP A 1 88 ? -14.986 8.241 8.535 1.00 97.12 88 TRP A O 1
ATOM 668 N N . VAL A 1 89 ? -13.287 8.863 7.218 1.00 97.88 89 VAL A N 1
ATOM 669 C CA . VAL A 1 89 ? -12.321 9.019 8.321 1.00 97.88 89 VAL A CA 1
ATOM 670 C C . VAL A 1 89 ? -12.709 10.195 9.222 1.00 97.88 89 VAL A C 1
ATOM 672 O O . VAL A 1 89 ? -12.689 10.071 10.444 1.00 97.88 89 VAL A O 1
ATOM 675 N N . LYS A 1 90 ? -13.171 11.315 8.648 1.00 97.31 90 LYS A N 1
ATOM 676 C CA . LYS A 1 90 ? -13.771 12.422 9.416 1.00 97.31 90 LYS A CA 1
ATOM 677 C C . LYS A 1 90 ? -14.986 11.972 10.208 1.00 97.31 90 LYS A C 1
ATOM 679 O O . LYS A 1 90 ? -15.154 12.406 11.345 1.00 97.31 90 LYS A O 1
ATOM 684 N N . THR A 1 91 ? -15.822 11.122 9.616 1.00 97.31 91 THR A N 1
ATOM 685 C CA . THR A 1 91 ? -16.996 10.565 10.294 1.00 97.31 91 THR A CA 1
ATOM 686 C C . THR A 1 91 ? -16.583 9.680 11.472 1.00 97.31 91 THR A C 1
ATOM 688 O O . THR A 1 91 ? -17.132 9.849 12.559 1.00 97.31 91 THR A O 1
ATOM 691 N N . LEU A 1 92 ? -15.568 8.819 11.314 1.00 96.56 92 LEU A N 1
ATOM 692 C CA . LEU A 1 92 ? -14.995 8.032 12.417 1.00 96.56 92 LEU A CA 1
ATOM 693 C C . LEU A 1 92 ? -14.442 8.925 13.532 1.00 96.56 92 LEU A C 1
ATOM 695 O O . LEU A 1 92 ? -14.778 8.736 14.702 1.00 96.56 92 LEU A O 1
ATOM 699 N N . LYS A 1 93 ? -13.649 9.940 13.177 1.00 97.31 93 LYS A N 1
ATOM 700 C CA . LYS A 1 93 ? -13.112 10.906 14.142 1.00 97.31 93 LYS A CA 1
ATOM 701 C C . LYS A 1 93 ? -14.225 11.636 14.895 1.00 97.31 93 LYS A C 1
ATOM 703 O O . LYS A 1 93 ? -14.188 11.730 16.117 1.00 97.31 93 LYS A O 1
ATOM 708 N N . ALA A 1 94 ? -15.262 12.095 14.193 1.00 97.00 94 ALA A N 1
ATOM 709 C CA . ALA A 1 94 ? -16.430 12.722 14.812 1.00 97.00 94 ALA A CA 1
ATOM 710 C C . ALA A 1 94 ? -17.217 11.756 15.719 1.00 97.00 94 ALA A C 1
ATOM 712 O O . ALA A 1 94 ? -17.858 12.195 16.674 1.00 97.00 94 ALA A O 1
ATOM 713 N N . ALA A 1 95 ? -17.143 10.447 15.462 1.00 96.12 95 ALA A N 1
ATOM 714 C CA . ALA A 1 95 ? -17.698 9.415 16.329 1.00 96.12 95 ALA A CA 1
ATOM 715 C C . ALA A 1 95 ? -16.834 9.133 17.577 1.00 96.12 95 ALA A C 1
ATOM 717 O O . ALA A 1 95 ? -17.255 8.341 18.420 1.00 96.12 95 ALA A O 1
ATOM 718 N N . GLY A 1 96 ? -15.681 9.789 17.742 1.00 96.69 96 GLY A N 1
ATOM 719 C CA . GLY A 1 96 ? -14.811 9.664 18.914 1.00 96.69 96 GLY A CA 1
ATOM 720 C C . GLY A 1 96 ? -13.690 8.637 18.765 1.00 96.69 96 GLY A C 1
ATOM 721 O O . GLY A 1 96 ? -13.183 8.164 19.776 1.00 96.69 96 GLY A O 1
ATOM 722 N N . TYR A 1 97 ? -13.332 8.262 17.534 1.00 98.19 97 TYR A N 1
ATOM 723 C CA . TYR A 1 97 ? -12.137 7.459 17.278 1.00 98.19 97 TYR A CA 1
ATOM 724 C C . TYR A 1 97 ? -10.885 8.337 17.267 1.00 98.19 97 TYR A C 1
ATOM 726 O O . TYR A 1 97 ? -10.890 9.398 16.639 1.00 98.19 97 TYR A O 1
ATOM 734 N N . HIS A 1 98 ? -9.795 7.849 17.858 1.00 98.12 98 HIS A N 1
ATOM 735 C CA . HIS A 1 98 ? -8.462 8.352 17.534 1.00 98.12 98 HIS A CA 1
ATOM 736 C C . HIS A 1 98 ? -8.019 7.780 16.197 1.00 98.12 98 HIS A C 1
ATOM 738 O O . HIS A 1 98 ? -8.064 6.573 15.973 1.00 98.12 98 HIS A O 1
ATOM 744 N N . THR A 1 99 ? -7.606 8.649 15.289 1.00 98.69 99 THR A N 1
ATOM 745 C CA . THR A 1 99 ? -7.342 8.278 13.897 1.00 98.69 99 THR A CA 1
ATOM 746 C C . THR A 1 99 ? -5.866 8.447 13.568 1.00 98.69 99 THR A C 1
ATOM 748 O O . THR A 1 99 ? -5.269 9.486 13.847 1.00 98.69 99 THR A O 1
ATOM 751 N N . SER A 1 100 ? -5.251 7.449 12.948 1.00 98.81 100 SER A N 1
ATOM 752 C CA . SER A 1 100 ? -3.849 7.510 12.545 1.00 98.81 100 SER A CA 1
ATOM 753 C C . SER A 1 100 ? -3.640 7.022 11.123 1.00 98.81 100 SER A C 1
ATOM 755 O O . SER A 1 100 ? -4.392 6.190 10.610 1.00 98.81 100 SER A O 1
ATOM 757 N N . VAL A 1 101 ? -2.613 7.568 10.475 1.00 98.81 101 VAL A N 1
ATOM 758 C CA . VAL A 1 101 ? -2.101 7.071 9.202 1.00 98.81 101 VAL A CA 1
ATOM 759 C C . VAL A 1 101 ? -0.590 6.947 9.253 1.00 98.81 101 VAL A C 1
ATOM 761 O O . VAL A 1 101 ? 0.109 7.881 9.639 1.00 98.81 101 VAL A O 1
ATOM 764 N N . ILE A 1 102 ? -0.105 5.768 8.875 1.00 98.88 102 ILE A N 1
ATOM 765 C CA . ILE A 1 102 ? 1.308 5.404 8.868 1.00 98.88 102 ILE A CA 1
ATOM 766 C C . ILE A 1 102 ? 1.601 4.794 7.500 1.00 98.88 102 ILE A C 1
ATOM 768 O O . ILE A 1 102 ? 1.096 3.721 7.161 1.00 98.88 102 ILE A O 1
ATOM 772 N N . GLY A 1 103 ? 2.390 5.496 6.692 1.00 98.50 103 GLY A N 1
ATOM 773 C CA . GLY A 1 103 ? 2.769 5.071 5.350 1.00 98.50 103 GLY A CA 1
ATOM 774 C C . GLY A 1 103 ? 2.292 6.003 4.228 1.00 98.50 103 GLY A C 1
ATOM 775 O O . GLY A 1 103 ? 2.252 7.218 4.377 1.00 98.50 103 GLY A O 1
ATOM 776 N N . LYS A 1 104 ? 1.996 5.460 3.048 1.00 97.88 104 LYS A N 1
ATOM 777 C CA . LYS A 1 104 ? 1.697 6.238 1.832 1.00 97.88 104 LYS A CA 1
ATOM 778 C C . LYS A 1 104 ? 0.216 6.629 1.745 1.00 97.88 104 LYS A C 1
ATOM 780 O O . LYS A 1 104 ? -0.631 5.745 1.748 1.00 97.88 104 LYS A O 1
ATOM 785 N N . THR A 1 105 ? -0.123 7.904 1.526 1.00 95.75 105 THR A N 1
ATOM 786 C CA . THR A 1 105 ? -1.525 8.309 1.246 1.00 95.75 105 THR A CA 1
ATOM 787 C C . THR A 1 105 ? -1.777 8.738 -0.192 1.00 95.75 105 THR A C 1
ATOM 789 O O . THR A 1 105 ? -2.801 8.389 -0.769 1.00 95.75 105 THR A O 1
ATOM 792 N N . HIS A 1 106 ? -0.836 9.471 -0.785 1.00 94.19 106 HIS A N 1
ATOM 793 C CA . HIS A 1 106 ? -0.952 10.069 -2.112 1.00 94.19 106 HIS A CA 1
ATOM 794 C C . HIS A 1 106 ? -2.188 10.976 -2.302 1.00 94.19 106 HIS A C 1
ATOM 796 O O . HIS A 1 106 ? -2.751 11.017 -3.390 1.00 94.19 106 HIS A O 1
ATOM 802 N N . TYR A 1 107 ? -2.613 11.711 -1.264 1.00 93.69 107 TYR A N 1
ATOM 803 C CA . TYR A 1 107 ? -3.738 12.666 -1.348 1.00 93.69 107 TYR A CA 1
ATOM 804 C C . TYR A 1 107 ? -3.370 14.041 -1.939 1.00 93.69 107 TYR A C 1
ATOM 806 O O . TYR A 1 107 ? -4.228 14.915 -2.082 1.00 93.69 107 TYR A O 1
ATOM 814 N N . TYR A 1 108 ? -2.096 14.266 -2.241 1.00 91.25 108 TYR A N 1
ATOM 815 C CA . TYR A 1 108 ? -1.555 15.476 -2.859 1.00 91.25 108 TYR A CA 1
ATOM 816 C C . TYR A 1 108 ? -0.389 15.094 -3.780 1.00 91.25 108 TYR A C 1
ATOM 818 O O . TYR A 1 108 ? 0.104 13.962 -3.700 1.00 91.25 108 TYR A O 1
ATOM 826 N N . PRO A 1 109 ? 0.090 15.996 -4.655 1.00 86.88 109 PRO A N 1
ATOM 827 C CA . PRO A 1 109 ? 1.107 15.641 -5.627 1.00 86.88 109 PRO A CA 1
ATOM 828 C C . PRO A 1 109 ? 2.439 15.363 -4.932 1.00 86.88 109 PRO A C 1
ATOM 830 O O . PRO A 1 109 ? 3.005 16.229 -4.267 1.00 86.88 109 PRO A O 1
ATOM 833 N N . TYR A 1 110 ? 3.010 14.185 -5.166 1.00 87.31 110 TYR A N 1
ATOM 834 C CA . TYR A 1 110 ? 4.382 13.879 -4.752 1.00 87.31 110 TYR A CA 1
ATOM 835 C C . TYR A 1 110 ? 5.401 14.351 -5.804 1.00 87.31 110 TYR A C 1
ATOM 837 O O . TYR A 1 110 ? 6.324 13.631 -6.174 1.00 87.31 110 TYR A O 1
ATOM 845 N N . ASN A 1 111 ? 5.208 15.561 -6.334 1.00 81.12 111 ASN A N 1
ATOM 846 C CA . ASN A 1 111 ? 6.019 16.145 -7.410 1.00 81.12 111 ASN A CA 1
ATOM 847 C C . ASN A 1 111 ? 6.952 17.271 -6.924 1.00 81.12 111 ASN A C 1
ATOM 849 O O . ASN A 1 111 ? 7.483 18.021 -7.739 1.00 81.12 111 ASN A O 1
ATOM 853 N N . GLY A 1 112 ? 7.117 17.411 -5.605 1.00 75.12 112 GLY A N 1
ATOM 854 C CA . GLY A 1 112 ? 7.906 18.478 -4.98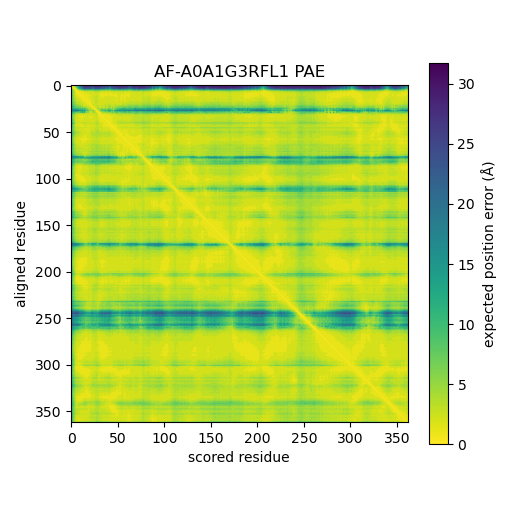7 1.00 75.12 112 GLY A CA 1
ATOM 855 C C . GLY A 1 112 ? 7.135 19.772 -4.715 1.00 75.12 112 GLY A C 1
ATOM 856 O O . GLY A 1 112 ? 7.737 20.721 -4.222 1.00 75.12 112 GLY A O 1
ATOM 857 N N . SER A 1 113 ? 5.815 19.825 -4.962 1.00 81.94 113 SER A N 1
ATOM 858 C CA . SER A 1 113 ? 4.971 20.956 -4.531 1.00 81.94 113 SER A CA 1
ATOM 859 C C . SER A 1 113 ? 5.032 21.192 -3.020 1.00 81.94 113 SER A C 1
ATOM 861 O O . SER A 1 113 ? 4.857 22.316 -2.559 1.00 81.94 113 SER A O 1
ATOM 863 N N . VAL A 1 114 ? 5.303 20.127 -2.265 1.00 86.88 114 VAL A N 1
ATOM 864 C CA . VAL A 1 114 ? 5.744 20.178 -0.876 1.00 86.88 114 VAL A CA 1
ATOM 865 C C . VAL A 1 114 ? 7.151 19.567 -0.844 1.00 86.88 114 VAL A C 1
ATOM 867 O O . VAL A 1 114 ? 7.285 18.396 -1.194 1.00 86.88 114 VAL A O 1
ATOM 870 N N . PRO A 1 115 ? 8.208 20.321 -0.485 1.00 86.12 115 PRO A N 1
ATOM 871 C CA . PRO A 1 115 ? 9.583 19.805 -0.490 1.00 86.12 115 PRO A CA 1
ATOM 872 C C . PRO A 1 115 ? 9.862 18.823 0.662 1.00 86.12 115 PRO A C 1
ATOM 874 O O . PRO A 1 115 ? 10.815 18.047 0.606 1.00 86.12 115 PRO A O 1
ATOM 877 N N . ASP A 1 116 ? 9.030 18.861 1.702 1.00 94.00 116 ASP A N 1
ATOM 878 C CA . ASP A 1 116 ? 9.129 18.040 2.903 1.00 94.00 116 ASP A CA 1
ATOM 879 C C . ASP A 1 116 ? 7.725 17.668 3.386 1.00 94.00 116 ASP A C 1
ATOM 881 O O . ASP A 1 116 ? 6.971 18.533 3.833 1.00 94.00 116 ASP A O 1
ATOM 885 N N . MET A 1 117 ? 7.366 16.388 3.291 1.00 93.56 117 MET A N 1
ATOM 886 C CA . MET A 1 117 ? 6.027 15.874 3.604 1.00 93.56 117 MET A CA 1
ATOM 887 C C . MET A 1 117 ? 5.581 16.182 5.031 1.00 93.56 117 MET A C 1
ATOM 889 O O . MET A 1 117 ? 4.386 16.309 5.273 1.00 93.56 117 MET A O 1
ATOM 893 N N . ARG A 1 118 ? 6.516 16.397 5.963 1.00 94.69 118 ARG A N 1
ATOM 894 C CA . ARG A 1 118 ? 6.199 16.796 7.345 1.00 94.69 118 ARG A CA 1
ATOM 895 C C . ARG A 1 118 ? 5.475 18.146 7.398 1.00 94.69 118 ARG A C 1
ATOM 897 O O . ARG A 1 118 ? 4.701 18.421 8.303 1.00 94.69 118 ARG A O 1
ATOM 904 N N . GLN A 1 119 ? 5.665 18.990 6.383 1.00 94.31 119 GLN A N 1
ATOM 905 C CA . GLN A 1 119 ? 4.955 20.266 6.242 1.00 94.31 119 GLN A CA 1
ATOM 906 C C . GLN A 1 119 ? 3.515 20.089 5.731 1.00 94.31 119 GLN A C 1
ATOM 908 O O . GLN A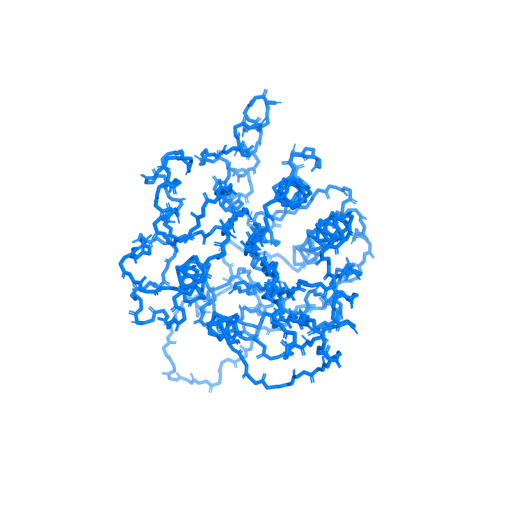 1 119 ? 2.704 21.004 5.862 1.00 94.31 119 GLN A O 1
ATOM 913 N N . ALA A 1 120 ? 3.184 18.927 5.160 1.00 92.94 120 ALA A N 1
ATOM 914 C CA . ALA A 1 120 ? 1.836 18.583 4.719 1.00 92.94 120 ALA A CA 1
ATOM 915 C C . ALA A 1 120 ? 0.992 17.919 5.822 1.00 92.94 120 ALA A C 1
ATOM 917 O O . ALA A 1 120 ? -0.184 17.649 5.582 1.00 92.94 120 ALA A O 1
ATOM 918 N N . GLU A 1 121 ? 1.527 17.703 7.030 1.00 95.06 121 GLU A N 1
ATOM 919 C CA . GLU A 1 121 ? 0.792 17.062 8.133 1.00 95.06 121 GLU A CA 1
ATOM 920 C C . GLU A 1 121 ? -0.550 17.756 8.402 1.00 95.06 121 GLU A C 1
ATOM 922 O O . GLU A 1 121 ? -1.577 17.086 8.439 1.00 95.06 121 GLU A O 1
ATOM 927 N N . LEU A 1 122 ? -0.593 19.097 8.423 1.00 93.81 122 LEU A N 1
ATOM 928 C CA . LEU A 1 122 ? -1.844 19.853 8.601 1.00 93.81 122 LEU A CA 1
ATOM 929 C C . LEU A 1 122 ? -2.892 19.564 7.513 1.00 93.81 122 LEU A C 1
ATOM 931 O O . LEU A 1 122 ? -4.093 19.561 7.793 1.00 93.81 122 LEU A O 1
ATOM 935 N N . LEU A 1 123 ? -2.458 19.309 6.274 1.00 94.69 123 LEU A N 1
ATOM 936 C CA . LEU A 1 123 ? -3.358 18.898 5.197 1.00 94.69 123 LEU A CA 1
ATOM 937 C C . LEU A 1 123 ? -3.917 17.502 5.481 1.00 94.69 123 LEU A C 1
ATOM 939 O O . LEU A 1 123 ? -5.126 17.302 5.366 1.00 94.69 123 LEU A O 1
ATOM 943 N N . ILE A 1 124 ? -3.077 16.563 5.913 1.00 96.38 124 ILE A N 1
ATOM 944 C CA . ILE A 1 124 ? -3.518 15.213 6.278 1.00 96.38 124 ILE A CA 1
ATOM 945 C C . ILE A 1 124 ? -4.445 15.239 7.497 1.00 96.38 124 ILE A C 1
ATOM 947 O O . ILE A 1 124 ? -5.500 14.600 7.480 1.00 96.38 124 ILE A O 1
ATOM 951 N N . ASN A 1 125 ? -4.147 16.063 8.503 1.00 96.94 125 ASN A N 1
ATOM 952 C CA . ASN A 1 125 ? -5.035 16.277 9.641 1.00 96.94 125 ASN A CA 1
ATOM 953 C C . ASN A 1 125 ? -6.404 16.805 9.198 1.00 96.94 125 ASN A C 1
ATOM 955 O O . ASN A 1 125 ? -7.437 16.404 9.741 1.00 96.94 125 ASN A O 1
ATOM 959 N N . SER A 1 126 ? -6.436 17.656 8.166 1.00 96.50 126 SER A N 1
ATOM 960 C CA . SER A 1 126 ? -7.682 18.174 7.598 1.00 96.50 126 SER A CA 1
ATOM 961 C C . SER A 1 126 ? -8.542 17.103 6.920 1.00 96.50 126 SER A C 1
ATOM 963 O O . SER A 1 126 ? -9.736 17.341 6.732 1.00 96.50 126 SER A O 1
ATOM 965 N N . TYR A 1 127 ? -7.988 15.929 6.588 1.00 97.06 127 TYR A N 1
ATOM 966 C CA . TYR A 1 127 ? -8.746 14.763 6.118 1.00 97.06 127 TYR A CA 1
ATOM 967 C C . TYR A 1 127 ? -9.282 13.890 7.247 1.00 97.06 127 TYR A C 1
ATOM 969 O O . TYR A 1 127 ? -10.044 12.975 6.961 1.00 97.06 127 TYR A O 1
ATOM 977 N N . GLY A 1 128 ? -8.968 14.213 8.501 1.00 97.25 128 GLY A N 1
ATOM 978 C CA . GLY A 1 128 ? -9.536 13.554 9.666 1.00 97.25 128 GLY A CA 1
ATOM 979 C C . GLY A 1 128 ? -8.574 12.664 10.435 1.00 97.25 128 GLY A C 1
ATOM 980 O O . GLY A 1 128 ? -9.071 12.005 11.325 1.00 97.25 128 GLY A O 1
ATOM 981 N N . TYR A 1 129 ? -7.268 12.661 10.139 1.00 98.25 129 TYR A N 1
ATOM 982 C CA . TYR A 1 129 ? -6.255 11.905 10.891 1.00 98.25 129 TYR A CA 1
ATOM 983 C C . TYR A 1 129 ? -5.675 12.735 12.052 1.00 98.25 129 TYR A C 1
ATOM 985 O O . TYR A 1 129 ? -5.348 13.906 11.873 1.00 98.25 129 TYR A O 1
ATOM 993 N N . ASP A 1 130 ? -5.533 12.166 13.245 1.00 98.00 130 ASP A N 1
ATOM 994 C CA . ASP A 1 130 ? -4.904 12.809 14.410 1.00 98.00 130 ASP A CA 1
ATOM 995 C C . ASP A 1 130 ? -3.387 12.621 14.417 1.00 98.00 130 ASP A C 1
ATOM 997 O O . ASP A 1 130 ? -2.645 13.569 14.665 1.00 98.00 130 ASP A O 1
ATOM 1001 N N . TYR A 1 131 ? -2.936 11.407 14.103 1.00 98.31 131 TYR A N 1
ATOM 1002 C CA . TYR A 1 131 ? -1.524 11.052 14.005 1.00 98.31 131 TYR A CA 1
ATOM 1003 C C . TYR A 1 131 ? -1.138 10.772 12.551 1.00 98.31 131 TYR A C 1
ATOM 1005 O O . TYR A 1 131 ? -1.836 10.039 11.846 1.00 98.31 131 TYR A O 1
ATOM 1013 N N . VAL A 1 132 ? -0.022 11.349 12.108 1.00 98.50 132 VAL A N 1
ATOM 1014 C CA . VAL A 1 132 ? 0.448 11.274 10.723 1.00 98.50 132 VAL A CA 1
ATOM 1015 C C . VAL A 1 132 ? 1.930 10.918 10.715 1.00 98.50 132 VAL A C 1
ATOM 1017 O O . VAL A 1 132 ? 2.750 11.680 11.214 1.00 98.50 132 VAL A O 1
ATOM 1020 N N . ASP A 1 133 ? 2.267 9.782 10.112 1.00 98.31 133 ASP A N 1
ATOM 1021 C CA . ASP A 1 133 ? 3.638 9.421 9.747 1.00 98.31 133 ASP A CA 1
ATOM 1022 C C . ASP A 1 133 ? 3.649 8.963 8.286 1.00 98.31 133 ASP A C 1
ATOM 1024 O O . ASP A 1 133 ? 3.530 7.777 7.964 1.00 98.31 133 ASP A O 1
ATOM 1028 N N . GLU A 1 134 ? 3.680 9.937 7.376 1.00 97.38 134 GLU A N 1
ATOM 1029 C CA . GLU A 1 134 ? 3.659 9.646 5.949 1.00 97.38 134 GLU A CA 1
ATOM 1030 C C . GLU A 1 134 ? 5.034 9.258 5.395 1.00 97.38 134 GLU A C 1
ATOM 1032 O O . GLU A 1 134 ? 6.061 9.875 5.698 1.00 97.38 134 GLU A O 1
ATOM 1037 N N . ILE A 1 135 ? 5.031 8.309 4.453 1.00 96.69 135 ILE A N 1
ATOM 1038 C CA . ILE A 1 135 ? 6.180 8.051 3.580 1.00 96.69 135 ILE A CA 1
ATOM 1039 C C . ILE A 1 135 ? 5.883 8.459 2.128 1.00 96.69 135 ILE A C 1
ATOM 1041 O O . ILE A 1 135 ? 4.750 8.307 1.656 1.00 96.69 135 ILE A O 1
ATOM 1045 N N . PRO A 1 136 ? 6.901 8.905 1.369 1.00 94.06 136 PRO A N 1
ATOM 1046 C CA . PRO A 1 136 ? 6.778 9.082 -0.068 1.00 94.06 136 PRO A CA 1
ATOM 1047 C C . PRO A 1 136 ? 6.520 7.742 -0.768 1.00 94.06 136 PRO A C 1
ATOM 1049 O O . PRO A 1 136 ? 6.889 6.678 -0.271 1.00 94.06 136 PRO A O 1
ATOM 1052 N N . GLY A 1 137 ? 5.969 7.786 -1.983 1.00 92.31 137 GLY A N 1
ATOM 1053 C CA . GLY A 1 137 ? 5.940 6.600 -2.845 1.00 92.31 137 GLY A CA 1
ATOM 1054 C C . GLY A 1 137 ? 7.356 6.125 -3.220 1.00 92.31 137 GLY A C 1
ATOM 1055 O O . GLY A 1 137 ? 8.248 6.965 -3.345 1.00 92.31 137 GLY A O 1
ATOM 1056 N N . PRO A 1 138 ? 7.581 4.824 -3.494 1.00 93.12 138 PRO A N 1
ATOM 1057 C CA . PRO A 1 138 ? 8.942 4.290 -3.647 1.00 93.12 138 PRO A CA 1
ATOM 1058 C C . PRO A 1 138 ? 9.804 4.986 -4.717 1.00 93.12 138 PRO A C 1
ATOM 1060 O O . PRO A 1 138 ? 11.012 5.129 -4.554 1.00 93.12 138 PRO A O 1
ATOM 1063 N N . ARG A 1 139 ? 9.189 5.485 -5.801 1.00 91.00 139 ARG A N 1
ATOM 1064 C CA . ARG A 1 139 ? 9.880 6.243 -6.866 1.00 91.00 139 ARG A CA 1
ATOM 1065 C C . ARG A 1 139 ? 10.356 7.633 -6.447 1.00 91.00 139 ARG A C 1
ATOM 1067 O O . ARG A 1 139 ? 11.265 8.175 -7.065 1.00 91.00 139 ARG A O 1
ATOM 1074 N N . VAL A 1 140 ? 9.713 8.229 -5.451 1.00 91.94 140 VAL A N 1
ATOM 1075 C CA . VAL A 1 140 ? 9.950 9.617 -5.033 1.00 91.94 140 VAL A CA 1
ATOM 1076 C C . VAL A 1 140 ? 10.678 9.705 -3.694 1.00 91.94 140 VAL A C 1
ATOM 1078 O O . VAL A 1 140 ? 11.157 10.781 -3.348 1.00 91.94 140 VAL A O 1
ATOM 1081 N N . SER A 1 141 ? 10.853 8.589 -2.974 1.00 93.19 141 SER A N 1
ATOM 1082 C CA . SER A 1 141 ? 11.565 8.543 -1.687 1.00 93.19 141 SER A CA 1
ATOM 1083 C C . SER A 1 141 ? 13.030 8.997 -1.768 1.00 93.19 141 SER A C 1
ATOM 1085 O O . SER A 1 141 ? 13.609 9.368 -0.755 1.00 93.19 141 SER A O 1
ATOM 1087 N N . GLY A 1 142 ? 13.640 9.021 -2.959 1.00 91.81 142 GLY A N 1
ATOM 1088 C CA . GLY A 1 142 ? 14.960 9.631 -3.154 1.00 91.81 142 GLY A CA 1
ATOM 1089 C C . GLY A 1 142 ? 14.946 11.165 -3.141 1.00 91.81 142 GLY A C 1
ATOM 1090 O O . GLY A 1 142 ? 15.969 11.785 -2.867 1.00 91.81 142 GLY A O 1
ATOM 1091 N N . HIS A 1 143 ? 13.812 11.805 -3.425 1.00 90.31 143 HIS A N 1
ATOM 1092 C CA . HIS A 1 143 ? 13.740 13.246 -3.702 1.00 90.31 143 HIS A CA 1
ATOM 1093 C C . HIS A 1 143 ? 12.791 14.020 -2.788 1.00 90.31 143 HIS A C 1
ATOM 1095 O O . HIS A 1 143 ? 12.866 15.245 -2.754 1.00 90.31 143 HIS A O 1
ATOM 1101 N N . LEU A 1 144 ? 11.929 13.330 -2.046 1.00 92.88 144 LEU A N 1
ATOM 1102 C CA . LEU A 1 144 ? 10.945 13.936 -1.162 1.00 92.88 144 LEU A CA 1
ATOM 1103 C C . LEU A 1 144 ? 11.276 13.604 0.294 1.00 92.88 144 LEU A C 1
ATOM 1105 O O . LEU A 1 144 ? 11.368 12.429 0.644 1.00 92.88 144 LEU A O 1
ATOM 1109 N N . LEU A 1 145 ? 11.470 14.636 1.123 1.00 95.12 145 LEU A N 1
ATOM 1110 C CA . LEU A 1 145 ? 11.776 14.448 2.538 1.00 95.12 145 LEU A CA 1
ATOM 1111 C C . LEU A 1 145 ? 10.539 13.993 3.329 1.00 95.12 145 LEU A C 1
ATOM 1113 O O . LEU A 1 145 ? 9.446 14.519 3.139 1.00 95.12 145 LEU A O 1
ATOM 1117 N N . SER A 1 146 ? 10.737 13.043 4.239 1.00 96.75 146 SER A N 1
ATOM 1118 C CA . SER A 1 146 ? 9.822 12.629 5.304 1.00 96.75 146 SER A CA 1
ATOM 1119 C C . SER A 1 146 ? 10.622 12.189 6.539 1.00 96.75 146 SER A C 1
ATOM 1121 O O . SER A 1 146 ? 11.857 12.205 6.511 1.00 96.75 146 SER A O 1
ATOM 1123 N N . HIS A 1 147 ? 9.952 11.761 7.618 1.00 97.81 147 HIS A N 1
ATOM 1124 C CA . HIS A 1 147 ? 10.626 11.179 8.792 1.00 97.81 147 HIS A CA 1
ATOM 1125 C C . HIS A 1 147 ? 11.531 9.995 8.400 1.00 97.81 147 HIS A C 1
ATOM 1127 O O . HIS A 1 147 ? 12.706 9.963 8.764 1.00 97.81 147 HIS A O 1
ATOM 1133 N N . MET A 1 148 ? 11.037 9.090 7.549 1.00 98.31 148 MET A N 1
ATOM 1134 C CA . MET A 1 148 ? 11.800 7.948 7.028 1.00 98.31 148 MET A CA 1
ATOM 1135 C C . MET A 1 148 ? 13.051 8.368 6.240 1.00 98.31 148 MET A C 1
ATOM 1137 O O . MET A 1 148 ? 14.151 7.877 6.495 1.00 98.31 148 MET A O 1
ATOM 1141 N N . THR A 1 149 ? 12.922 9.276 5.271 1.00 97.88 149 THR A N 1
ATOM 1142 C CA . THR A 1 149 ? 14.068 9.647 4.423 1.00 97.88 149 THR A CA 1
ATOM 1143 C C . THR A 1 149 ? 15.063 10.545 5.161 1.00 97.88 149 THR A C 1
ATOM 1145 O O . THR A 1 149 ? 16.234 10.581 4.790 1.00 97.88 149 THR A O 1
ATOM 1148 N N . ALA A 1 150 ? 14.631 11.253 6.213 1.00 97.94 150 ALA A N 1
ATOM 1149 C CA . ALA A 1 150 ? 15.532 11.952 7.127 1.00 97.94 150 ALA A CA 1
ATOM 1150 C C . ALA A 1 150 ? 16.428 10.956 7.883 1.00 97.94 150 ALA A C 1
ATOM 1152 O O . ALA A 1 150 ? 17.637 11.156 7.950 1.00 97.94 150 ALA A O 1
ATOM 1153 N N . ILE A 1 151 ? 15.889 9.812 8.327 1.00 98.44 151 ILE A N 1
ATOM 1154 C CA . ILE A 1 151 ? 16.702 8.728 8.910 1.00 98.44 151 ILE A CA 1
ATOM 1155 C C . ILE A 1 151 ? 17.724 8.204 7.893 1.00 98.44 151 ILE A C 1
ATOM 1157 O O . ILE A 1 151 ? 18.877 7.939 8.245 1.00 98.44 151 ILE A O 1
ATOM 1161 N N . TRP A 1 152 ? 17.340 8.063 6.619 1.00 98.56 152 TRP A N 1
ATOM 1162 C CA . TRP A 1 152 ? 18.291 7.691 5.567 1.00 98.56 152 TRP A CA 1
ATOM 1163 C C . TRP A 1 152 ? 19.379 8.744 5.373 1.00 98.56 152 TRP A C 1
ATOM 1165 O O . TRP A 1 152 ? 20.530 8.379 5.141 1.00 98.56 152 TRP A O 1
ATOM 1175 N N . GLN A 1 153 ? 19.037 10.032 5.454 1.00 98.06 153 GLN A N 1
ATOM 1176 C CA . GLN A 1 153 ? 19.999 11.128 5.363 1.00 98.06 153 GLN A CA 1
ATOM 1177 C C . GLN A 1 153 ? 21.007 11.066 6.513 1.00 98.06 153 GLN A C 1
ATOM 1179 O O . GLN A 1 153 ? 22.210 11.023 6.258 1.00 98.06 153 GLN A O 1
ATOM 1184 N N . ASP A 1 154 ? 20.523 10.959 7.749 1.00 98.31 154 ASP A N 1
ATOM 1185 C CA . ASP A 1 154 ? 21.351 10.913 8.958 1.00 98.31 154 ASP A CA 1
ATOM 1186 C C . ASP A 1 154 ? 22.281 9.693 8.981 1.00 98.31 154 ASP A C 1
ATOM 1188 O O . ASP A 1 154 ? 23.418 9.766 9.445 1.00 98.31 154 ASP A O 1
ATOM 1192 N N . LYS A 1 155 ? 21.824 8.561 8.432 1.00 98.31 155 LYS A N 1
ATOM 1193 C CA . LYS A 1 155 ? 22.620 7.331 8.309 1.00 98.31 155 LYS A CA 1
ATOM 1194 C C . LYS A 1 155 ? 23.487 7.273 7.043 1.00 98.31 155 LYS A C 1
ATOM 1196 O O . LYS A 1 155 ? 24.160 6.266 6.828 1.00 98.31 155 LYS A O 1
ATOM 1201 N N . GLY A 1 156 ? 23.486 8.310 6.201 1.00 98.12 156 GLY A N 1
ATOM 1202 C CA . GLY A 1 156 ? 24.325 8.387 4.998 1.00 98.12 156 GLY A CA 1
ATOM 1203 C C . GLY A 1 156 ? 23.886 7.479 3.838 1.00 98.12 156 GLY A C 1
ATOM 1204 O O . GLY A 1 156 ? 24.717 7.061 3.029 1.00 98.12 156 GLY A O 1
ATOM 1205 N N . TYR A 1 157 ? 22.596 7.148 3.755 1.00 98.44 157 TYR A N 1
ATOM 1206 C CA . TYR A 1 157 ? 22.007 6.316 2.698 1.00 98.44 157 TYR A CA 1
ATOM 1207 C C . TYR A 1 157 ? 21.209 7.096 1.648 1.00 98.44 157 TYR A C 1
ATOM 1209 O O . TYR A 1 157 ? 21.018 6.574 0.552 1.00 98.44 157 TYR A O 1
ATOM 1217 N N . LEU A 1 158 ? 20.768 8.328 1.932 1.00 97.81 158 LEU A N 1
ATOM 1218 C CA . LEU A 1 158 ? 19.893 9.071 1.014 1.00 97.81 158 LEU A CA 1
ATOM 1219 C C . LEU A 1 158 ? 20.515 9.275 -0.381 1.00 97.81 158 LEU A C 1
ATOM 1221 O O . LEU A 1 158 ? 19.847 9.029 -1.383 1.00 97.81 158 LEU A O 1
ATOM 1225 N N . GLU A 1 159 ? 21.797 9.645 -0.466 1.00 98.00 159 GLU A N 1
ATOM 1226 C CA . GLU A 1 159 ? 22.485 9.790 -1.763 1.00 98.00 159 GLU A CA 1
ATOM 1227 C C . GLU A 1 159 ? 22.625 8.458 -2.507 1.00 98.00 159 GLU A C 1
ATOM 1229 O O . GLU A 1 159 ? 22.386 8.400 -3.710 1.00 98.00 159 GLU A O 1
ATOM 1234 N N . LYS A 1 160 ? 22.898 7.355 -1.797 1.00 97.94 160 LYS A N 1
ATOM 1235 C CA . LYS A 1 160 ? 22.970 6.020 -2.416 1.00 97.94 160 LYS A CA 1
ATOM 1236 C C . LYS A 1 160 ? 21.636 5.630 -3.050 1.00 97.94 160 LYS A C 1
ATOM 1238 O O . LYS A 1 160 ? 21.611 5.065 -4.138 1.00 97.94 160 LYS A O 1
ATOM 1243 N N . VAL A 1 161 ? 20.524 5.942 -2.378 1.00 97.81 161 VAL A N 1
ATOM 1244 C CA . VAL A 1 161 ? 19.173 5.709 -2.908 1.00 97.81 161 VAL A CA 1
ATOM 1245 C C . VAL A 1 161 ? 18.916 6.573 -4.144 1.00 97.81 161 VAL A C 1
ATOM 1247 O O . VAL A 1 161 ? 18.375 6.071 -5.125 1.00 97.81 161 VAL A O 1
ATOM 1250 N N . ARG A 1 162 ? 19.329 7.849 -4.140 1.00 97.06 162 ARG A N 1
ATOM 1251 C CA . ARG A 1 162 ? 19.210 8.745 -5.308 1.00 97.06 162 ARG A CA 1
ATOM 1252 C C . ARG A 1 162 ? 19.956 8.196 -6.521 1.00 97.06 162 ARG A C 1
ATOM 1254 O O . ARG A 1 162 ? 19.382 8.127 -7.606 1.00 97.06 162 ARG A O 1
ATOM 1261 N N . GLU A 1 163 ? 21.204 7.779 -6.330 1.00 96.69 163 GLU A N 1
ATOM 1262 C CA . GLU A 1 163 ? 22.040 7.187 -7.379 1.00 96.69 163 GLU A CA 1
ATOM 1263 C C . GLU A 1 163 ? 21.447 5.874 -7.912 1.00 96.69 163 GLU A C 1
ATOM 1265 O O . GLU A 1 163 ? 21.371 5.672 -9.127 1.00 96.69 163 GLU A O 1
ATOM 1270 N N . ASP A 1 164 ? 20.975 4.996 -7.021 1.00 96.00 164 ASP A N 1
ATOM 1271 C CA . ASP A 1 164 ? 20.362 3.721 -7.402 1.00 96.00 164 ASP A CA 1
ATOM 1272 C C . ASP A 1 164 ? 19.052 3.927 -8.178 1.00 96.00 164 ASP A C 1
ATOM 1274 O O . ASP A 1 164 ? 18.868 3.322 -9.235 1.00 96.00 164 ASP A O 1
ATOM 1278 N N . LEU A 1 165 ? 18.171 4.826 -7.722 1.00 95.38 165 LEU A N 1
ATOM 1279 C CA . LEU A 1 165 ? 16.943 5.179 -8.441 1.00 95.38 165 LEU A CA 1
ATOM 1280 C C . LEU A 1 165 ? 17.258 5.764 -9.822 1.00 95.38 165 LEU A C 1
ATOM 1282 O O . LEU A 1 165 ? 16.701 5.300 -10.816 1.00 95.38 165 LEU A O 1
ATOM 1286 N N . ALA A 1 166 ? 18.187 6.721 -9.912 1.00 94.50 166 ALA A N 1
ATOM 1287 C CA . ALA A 1 166 ? 18.604 7.288 -11.194 1.00 94.50 166 ALA A CA 1
ATOM 1288 C C . ALA A 1 166 ? 19.135 6.203 -12.149 1.00 94.50 166 ALA A C 1
ATOM 1290 O O . ALA A 1 166 ? 18.773 6.184 -13.325 1.00 94.50 166 ALA A O 1
ATOM 1291 N N . SER A 1 167 ? 19.927 5.252 -11.639 1.00 94.31 167 SER A N 1
ATOM 1292 C CA . SER A 1 167 ? 20.417 4.105 -12.411 1.00 94.31 167 SER A CA 1
ATOM 1293 C C . SER A 1 167 ? 19.284 3.199 -12.908 1.00 94.31 167 SER A C 1
ATOM 1295 O O . SER A 1 167 ? 19.316 2.781 -14.065 1.00 94.31 167 SER A O 1
ATOM 1297 N N . ARG A 1 168 ? 18.284 2.899 -12.071 1.00 92.50 168 ARG A N 1
ATOM 1298 C CA . ARG A 1 168 ? 17.154 2.016 -12.421 1.00 92.50 168 ARG A CA 1
ATOM 1299 C C . ARG A 1 168 ? 16.204 2.603 -13.453 1.00 92.50 168 ARG A C 1
ATOM 1301 O O . ARG A 1 168 ? 15.525 1.845 -14.127 1.00 92.50 168 ARG A O 1
ATOM 1308 N N . TYR A 1 169 ? 16.122 3.925 -13.563 1.00 89.38 169 TYR A N 1
ATOM 1309 C CA . TYR A 1 169 ? 15.258 4.590 -14.543 1.00 89.38 169 TYR A CA 1
ATOM 1310 C C . TYR A 1 169 ? 16.031 5.117 -15.758 1.00 89.38 169 TYR A C 1
ATOM 1312 O O . TYR A 1 169 ? 15.466 5.795 -16.614 1.00 89.38 169 TYR A O 1
ATOM 1320 N N . ASN A 1 170 ? 17.313 4.759 -15.886 1.00 89.06 170 ASN A N 1
ATOM 1321 C CA . ASN A 1 170 ? 18.121 5.081 -17.053 1.00 89.06 170 ASN A CA 1
ATOM 1322 C C . ASN A 1 170 ? 18.012 3.981 -18.126 1.00 89.06 170 ASN A C 1
ATOM 1324 O O . ASN A 1 170 ? 18.834 3.070 -18.197 1.00 89.06 170 ASN A O 1
ATOM 1328 N N . GLY A 1 171 ? 16.975 4.054 -18.962 1.00 78.69 171 GLY A N 1
ATOM 1329 C CA . GLY A 1 171 ? 16.864 3.269 -20.201 1.00 78.69 171 GLY A CA 1
ATOM 1330 C C . GLY A 1 171 ? 16.350 1.827 -20.070 1.00 78.69 171 GLY A C 1
ATOM 1331 O O . GLY A 1 171 ? 15.922 1.266 -21.075 1.00 78.69 171 GLY A O 1
ATOM 1332 N N . ASN A 1 172 ? 16.315 1.238 -18.869 1.00 78.94 172 ASN A N 1
ATOM 1333 C CA . ASN A 1 172 ? 15.675 -0.059 -18.611 1.00 78.94 172 ASN A CA 1
ATOM 1334 C C . ASN A 1 172 ? 14.893 -0.024 -17.295 1.00 78.94 172 ASN A C 1
ATOM 1336 O O . ASN A 1 172 ? 15.485 0.098 -16.235 1.00 78.94 172 ASN A O 1
ATOM 1340 N N . HIS A 1 173 ? 13.573 -0.194 -17.353 1.00 83.69 173 HIS A N 1
ATOM 1341 C CA . HIS A 1 173 ? 12.695 -0.136 -16.181 1.00 83.69 173 HIS A CA 1
ATOM 1342 C C . HIS A 1 173 ? 12.427 -1.499 -15.512 1.00 83.69 173 HIS A C 1
ATOM 1344 O O . HIS A 1 173 ? 11.624 -1.590 -14.580 1.00 83.69 173 HIS A O 1
ATOM 1350 N N . ALA A 1 174 ? 13.084 -2.559 -15.979 1.00 91.31 174 ALA A N 1
ATOM 1351 C CA . ALA A 1 174 ? 12.951 -3.919 -15.472 1.00 91.31 174 ALA A CA 1
ATOM 1352 C C . ALA A 1 174 ? 14.090 -4.340 -14.521 1.00 91.31 174 ALA A C 1
ATOM 1354 O O . ALA A 1 174 ? 14.221 -5.509 -14.179 1.00 91.31 174 ALA A O 1
ATOM 1355 N N . VAL A 1 175 ? 14.924 -3.400 -14.063 1.00 93.06 175 VAL A N 1
ATOM 1356 C CA . VAL A 1 175 ? 16.104 -3.697 -13.231 1.00 93.06 175 VAL A CA 1
ATOM 1357 C C . VAL A 1 175 ? 15.712 -4.248 -11.853 1.00 93.06 175 VAL A C 1
ATOM 1359 O O . VAL A 1 175 ? 15.159 -3.516 -11.030 1.00 93.06 175 VAL A O 1
ATOM 1362 N N . THR A 1 176 ? 16.094 -5.501 -11.568 1.00 94.50 176 THR A N 1
ATOM 1363 C CA . THR A 1 176 ? 15.709 -6.257 -10.356 1.00 94.50 176 THR A CA 1
ATOM 1364 C C . THR A 1 176 ? 16.794 -6.419 -9.282 1.00 94.50 176 THR A C 1
ATOM 1366 O O . THR A 1 176 ? 16.695 -7.277 -8.401 1.00 94.50 176 THR A O 1
ATOM 1369 N N . ARG A 1 177 ? 17.849 -5.596 -9.323 1.00 95.06 177 ARG A N 1
ATOM 1370 C CA . ARG A 1 177 ? 18.926 -5.600 -8.315 1.00 95.06 177 ARG A CA 1
ATOM 1371 C C . ARG A 1 177 ? 18.367 -5.307 -6.916 1.00 95.06 177 ARG A C 1
ATOM 1373 O O . ARG A 1 177 ? 17.509 -4.438 -6.789 1.00 95.06 177 ARG A O 1
ATOM 1380 N N . ALA A 1 178 ? 18.893 -5.959 -5.877 1.00 97.44 178 ALA A N 1
ATOM 1381 C CA . ALA A 1 178 ? 18.509 -5.697 -4.484 1.00 97.44 178 ALA A CA 1
ATOM 1382 C C . ALA A 1 178 ? 18.686 -4.218 -4.086 1.00 97.44 178 ALA A C 1
ATOM 1384 O O . ALA A 1 178 ? 19.497 -3.505 -4.685 1.00 97.44 178 ALA A O 1
ATOM 1385 N N . SER A 1 179 ? 17.918 -3.763 -3.094 1.00 97.56 179 SER A N 1
ATOM 1386 C CA . SER A 1 179 ? 18.027 -2.404 -2.559 1.00 97.56 179 SER A CA 1
ATOM 1387 C C . SER A 1 179 ? 19.439 -2.116 -2.051 1.00 97.56 179 SER A C 1
ATOM 1389 O O . SER A 1 179 ? 20.128 -2.996 -1.533 1.00 97.56 179 SER A O 1
ATOM 1391 N N . VAL A 1 180 ? 19.854 -0.856 -2.166 1.00 97.75 180 VAL A N 1
ATOM 1392 C CA . VAL A 1 180 ? 21.077 -0.341 -1.526 1.00 97.75 180 VAL A CA 1
ATOM 1393 C C . VAL A 1 180 ? 20.889 -0.071 -0.031 1.00 97.75 180 VAL A C 1
ATOM 1395 O O . VAL A 1 180 ? 21.865 0.189 0.675 1.00 97.75 180 VAL A O 1
ATOM 1398 N N . LEU A 1 181 ? 19.641 -0.092 0.444 1.00 98.31 181 LEU A N 1
ATOM 1399 C CA . LEU A 1 181 ? 19.308 0.055 1.852 1.00 98.31 181 LEU A CA 1
ATOM 1400 C C . LEU A 1 181 ? 19.508 -1.278 2.583 1.00 98.31 181 LEU A C 1
ATOM 1402 O O . LEU A 1 181 ? 19.098 -2.319 2.062 1.00 98.31 181 LEU A O 1
ATOM 1406 N N . PRO A 1 182 ? 20.078 -1.266 3.800 1.00 98.19 182 PRO A N 1
ATOM 1407 C CA . PRO A 1 182 ? 19.993 -2.417 4.683 1.00 98.19 182 PRO A CA 1
ATOM 1408 C C . PRO A 1 182 ? 18.528 -2.643 5.084 1.00 98.19 182 PRO A C 1
ATOM 1410 O O . PRO A 1 182 ? 17.714 -1.712 5.061 1.00 98.19 182 PRO A O 1
ATOM 1413 N N . LEU A 1 183 ? 18.186 -3.884 5.435 1.00 98.56 183 LEU A N 1
ATOM 1414 C CA . LEU A 1 183 ? 16.801 -4.305 5.645 1.00 98.56 183 LEU A CA 1
ATOM 1415 C C . LEU A 1 183 ? 16.055 -3.428 6.664 1.00 98.56 183 LEU A C 1
ATOM 1417 O O . LEU A 1 183 ? 14.906 -3.063 6.429 1.00 98.56 183 LEU A O 1
ATOM 1421 N N . GLU A 1 184 ? 16.703 -3.039 7.761 1.00 98.19 184 GLU A N 1
ATOM 1422 C CA . GLU A 1 184 ? 16.112 -2.208 8.815 1.00 98.19 184 GLU A CA 1
ATOM 1423 C C . GLU A 1 184 ? 15.763 -0.778 8.374 1.00 98.19 184 GLU A C 1
ATOM 1425 O O . GLU A 1 184 ? 15.013 -0.090 9.063 1.00 98.19 184 GLU A O 1
ATOM 1430 N N . LEU A 1 185 ? 16.297 -0.322 7.237 1.00 98.50 185 LEU A N 1
ATOM 1431 C CA . LEU A 1 185 ? 15.980 0.979 6.647 1.00 98.50 185 LEU A CA 1
ATOM 1432 C C . LEU A 1 185 ? 15.022 0.871 5.459 1.00 98.50 185 LEU A C 1
ATOM 1434 O O . LEU A 1 185 ? 14.679 1.898 4.873 1.00 98.50 185 LEU A O 1
ATOM 1438 N N . TYR A 1 186 ? 14.595 -0.336 5.083 1.00 98.62 186 TYR A N 1
ATOM 1439 C CA . TYR A 1 186 ? 13.703 -0.525 3.945 1.00 98.62 186 TYR A CA 1
ATOM 1440 C C . TYR A 1 186 ? 12.314 0.088 4.221 1.00 98.62 186 TYR A C 1
ATOM 1442 O O . TYR A 1 186 ? 11.801 -0.081 5.331 1.00 98.62 186 TYR A O 1
ATOM 1450 N N . PRO A 1 187 ? 11.664 0.766 3.247 1.00 98.50 187 PRO A N 1
ATOM 1451 C CA . PRO A 1 187 ? 10.420 1.502 3.491 1.00 98.50 187 PRO A CA 1
ATOM 1452 C C . PRO A 1 187 ? 9.300 0.685 4.132 1.00 98.50 187 PRO A C 1
ATOM 1454 O O . PRO A 1 187 ? 8.663 1.135 5.080 1.00 98.50 187 PRO A O 1
ATOM 1457 N N . ASP A 1 188 ? 9.076 -0.535 3.646 1.00 98.69 188 ASP A N 1
ATOM 1458 C CA . ASP A 1 188 ? 8.000 -1.376 4.171 1.00 98.69 188 ASP A CA 1
ATOM 1459 C C . ASP A 1 188 ? 8.326 -1.897 5.583 1.00 98.69 188 ASP A C 1
ATOM 1461 O O . ASP A 1 188 ? 7.418 -2.076 6.392 1.00 98.69 188 ASP A O 1
ATOM 1465 N N . VAL A 1 189 ? 9.615 -2.056 5.928 1.00 98.88 189 VAL A N 1
ATOM 1466 C CA . VAL A 1 189 ? 10.043 -2.344 7.309 1.00 98.88 189 VAL A CA 1
ATOM 1467 C C . VAL A 1 189 ? 9.795 -1.132 8.200 1.00 98.88 189 VAL A C 1
ATOM 1469 O O . VAL A 1 189 ? 9.230 -1.290 9.277 1.00 98.88 189 VAL A O 1
ATOM 1472 N N . TYR A 1 190 ? 10.133 0.079 7.746 1.00 98.88 190 TYR A N 1
ATOM 1473 C CA . TYR A 1 190 ? 9.826 1.308 8.480 1.00 98.88 190 TYR A CA 1
ATOM 1474 C C . TYR A 1 190 ? 8.328 1.396 8.807 1.00 98.88 190 TYR A C 1
ATOM 1476 O O . TYR A 1 190 ? 7.971 1.481 9.979 1.00 98.88 190 TYR A O 1
ATOM 1484 N N . VAL A 1 191 ? 7.452 1.281 7.801 1.00 98.94 191 VAL A N 1
ATOM 1485 C CA . VAL A 1 191 ? 5.988 1.351 7.988 1.00 98.94 191 VAL A CA 1
ATOM 1486 C C . VAL A 1 191 ? 5.495 0.284 8.965 1.00 98.94 191 VAL A C 1
ATOM 1488 O O . VAL A 1 191 ? 4.737 0.594 9.884 1.00 98.94 191 VAL A O 1
ATOM 1491 N N . GLY A 1 192 ? 5.956 -0.960 8.808 1.00 98.88 192 GLY A N 1
ATOM 1492 C CA . GLY A 1 192 ? 5.582 -2.067 9.685 1.00 98.88 192 GLY A CA 1
ATOM 1493 C C . GLY A 1 192 ? 5.959 -1.837 11.146 1.00 98.88 192 GLY A C 1
ATOM 1494 O O . GLY A 1 192 ? 5.135 -2.030 12.041 1.00 98.88 192 GLY A O 1
ATOM 1495 N N . GLN A 1 193 ? 7.193 -1.392 11.389 1.00 98.88 193 GLN A N 1
ATOM 1496 C CA . GLN A 1 193 ? 7.701 -1.159 12.740 1.00 98.88 193 GLN A CA 1
ATOM 1497 C C . GLN A 1 193 ? 7.093 0.092 13.391 1.00 98.88 193 GLN A C 1
ATOM 1499 O O . GLN A 1 193 ? 6.768 0.042 14.576 1.00 98.88 193 GLN A O 1
ATOM 1504 N N . GLN A 1 194 ? 6.873 1.182 12.642 1.00 98.88 194 GLN A N 1
ATOM 1505 C CA . GLN A 1 194 ? 6.183 2.368 13.170 1.00 98.88 194 GLN A CA 1
ATOM 1506 C C . GLN A 1 194 ? 4.737 2.042 13.556 1.00 98.88 194 GLN A C 1
ATOM 1508 O O . GLN A 1 194 ? 4.286 2.415 14.637 1.00 98.88 194 GLN A O 1
ATOM 1513 N N . ALA A 1 195 ? 4.024 1.274 12.725 1.00 98.94 195 ALA A N 1
ATOM 1514 C CA . ALA A 1 195 ? 2.668 0.835 13.036 1.00 98.94 195 ALA A CA 1
ATOM 1515 C C . ALA A 1 195 ? 2.608 -0.081 14.267 1.00 98.94 195 ALA A C 1
ATOM 1517 O O . ALA A 1 195 ? 1.746 0.107 15.126 1.00 98.94 195 ALA A O 1
ATOM 1518 N N . ALA A 1 196 ? 3.529 -1.042 14.382 1.00 98.88 196 ALA A N 1
ATOM 1519 C CA . ALA A 1 196 ? 3.625 -1.909 15.554 1.00 98.88 196 ALA A CA 1
ATOM 1520 C C . ALA A 1 196 ? 3.877 -1.098 16.838 1.00 98.88 196 ALA A C 1
ATOM 1522 O O . ALA A 1 196 ? 3.117 -1.227 17.798 1.00 98.88 196 ALA A O 1
ATOM 1523 N N . GLY A 1 197 ? 4.869 -0.201 16.822 1.00 98.81 197 GLY A N 1
ATOM 1524 C CA . GLY A 1 197 ? 5.193 0.654 17.965 1.00 98.81 197 GLY A CA 1
ATOM 1525 C C . GLY A 1 197 ? 4.059 1.611 18.345 1.00 98.81 197 GLY A C 1
ATOM 1526 O O . GLY A 1 197 ? 3.770 1.778 19.528 1.00 98.81 197 GLY A O 1
ATOM 1527 N N . TYR A 1 198 ? 3.365 2.191 17.358 1.00 98.69 198 TYR A N 1
ATOM 1528 C CA . TYR A 1 198 ? 2.193 3.039 17.595 1.00 98.69 198 TYR A CA 1
ATOM 1529 C C . TYR A 1 198 ? 1.080 2.277 18.328 1.00 98.69 198 TYR A C 1
ATOM 1531 O O . TYR A 1 198 ? 0.546 2.765 19.324 1.00 98.69 198 TYR A O 1
ATOM 1539 N N . LEU A 1 199 ? 0.750 1.063 17.871 1.00 98.56 199 LEU A N 1
ATOM 1540 C CA . LEU A 1 199 ? -0.295 0.240 18.486 1.00 98.56 199 LEU A CA 1
ATOM 1541 C C . LEU A 1 199 ? 0.087 -0.239 19.893 1.00 98.56 199 LEU A C 1
ATOM 1543 O O . LEU A 1 199 ? -0.774 -0.261 20.772 1.00 98.56 199 LEU A O 1
ATOM 1547 N N . GLU A 1 200 ? 1.354 -0.596 20.123 1.00 98.31 200 GLU A N 1
ATOM 1548 C CA . GLU A 1 200 ? 1.867 -0.969 21.452 1.00 98.31 200 GLU A CA 1
ATOM 1549 C C . GLU A 1 200 ? 1.803 0.195 22.445 1.00 98.31 200 GLU A C 1
ATOM 1551 O O . GLU A 1 200 ? 1.449 -0.001 23.608 1.00 98.31 200 GLU A O 1
ATOM 1556 N N . ALA A 1 201 ? 2.117 1.408 21.985 1.00 98.12 201 ALA A N 1
ATOM 1557 C CA . ALA A 1 201 ? 2.104 2.613 22.808 1.00 98.12 201 ALA A CA 1
ATOM 1558 C C . ALA A 1 201 ? 0.692 3.176 23.054 1.00 98.12 201 ALA A C 1
ATOM 1560 O O . ALA A 1 201 ? 0.505 3.989 23.965 1.00 98.12 201 ALA A O 1
ATOM 1561 N N . TYR A 1 202 ? -0.308 2.763 22.269 1.00 97.50 202 TYR A N 1
ATOM 1562 C CA . TYR A 1 202 ? -1.672 3.269 22.391 1.00 97.50 202 TYR A CA 1
ATOM 1563 C C . TYR A 1 202 ? -2.298 2.858 23.733 1.00 97.50 202 TYR A C 1
ATOM 1565 O O . TYR A 1 202 ? -2.568 1.683 23.996 1.00 97.50 202 TYR A O 1
ATOM 1573 N N . SER A 1 203 ? -2.566 3.832 24.598 1.00 95.12 203 SER A N 1
ATOM 1574 C CA . SER A 1 203 ? -3.059 3.608 25.968 1.00 95.12 203 SER A CA 1
ATOM 1575 C C . SER A 1 203 ? -4.394 4.286 26.268 1.00 95.12 203 SER A C 1
ATOM 1577 O O . SER A 1 203 ? -4.970 4.038 27.328 1.00 95.12 203 SER A O 1
ATOM 1579 N N . ASP A 1 204 ? -4.917 5.054 25.315 1.00 93.00 204 ASP A N 1
ATOM 1580 C CA . ASP A 1 204 ? -6.167 5.783 25.477 1.00 93.00 204 ASP A CA 1
ATOM 1581 C C . ASP A 1 204 ? -7.375 4.821 25.557 1.00 93.00 204 ASP A C 1
ATOM 1583 O O . ASP A 1 204 ? -7.344 3.710 24.997 1.00 93.00 204 ASP A O 1
ATOM 1587 N N . PRO A 1 205 ? -8.430 5.194 26.308 1.00 92.31 205 PRO A N 1
ATOM 1588 C CA . PRO A 1 205 ? -9.642 4.390 26.438 1.00 92.31 205 PRO A CA 1
ATOM 1589 C C . PRO A 1 205 ? -10.546 4.441 25.196 1.00 92.31 205 PRO A C 1
ATOM 1591 O O . PRO A 1 205 ? -11.356 3.530 25.000 1.00 92.31 205 PRO A O 1
ATOM 1594 N N . GLU A 1 206 ? -10.438 5.485 24.377 1.00 95.00 206 GLU A N 1
ATOM 1595 C CA . GLU A 1 206 ? -11.159 5.642 23.117 1.00 95.00 206 GLU A CA 1
ATOM 1596 C C . GLU A 1 206 ? -10.718 4.588 22.083 1.00 95.00 206 GLU A C 1
ATOM 1598 O O . GLU A 1 206 ? -9.559 4.157 22.080 1.00 95.00 206 GLU A O 1
ATOM 1603 N N . PRO A 1 207 ? -11.613 4.153 21.178 1.00 97.06 207 PRO A N 1
ATOM 1604 C CA . PRO A 1 207 ? -11.234 3.236 20.113 1.00 97.06 207 PRO A CA 1
ATOM 1605 C C . PRO A 1 207 ? -10.325 3.928 19.091 1.00 97.06 207 PRO A C 1
ATOM 1607 O O . PRO A 1 207 ? -10.465 5.124 18.827 1.00 97.06 207 PRO A O 1
ATOM 1610 N N . PHE A 1 208 ? -9.428 3.168 18.467 1.00 98.31 208 PHE A N 1
ATOM 1611 C CA . PHE A 1 208 ? -8.573 3.687 17.398 1.00 98.31 208 PHE A CA 1
ATOM 1612 C C . PHE A 1 208 ? -9.039 3.244 16.008 1.00 98.31 208 PHE A C 1
ATOM 1614 O O . PHE A 1 208 ? -9.611 2.166 15.830 1.00 98.31 208 PHE A O 1
ATOM 1621 N N . PHE A 1 209 ? -8.727 4.064 15.010 1.00 98.75 209 PHE A N 1
ATOM 1622 C CA . PHE A 1 209 ? -8.637 3.706 13.602 1.00 98.75 209 PHE A CA 1
ATOM 1623 C C . PHE A 1 209 ? -7.188 3.920 13.159 1.00 98.75 209 PHE A C 1
ATOM 1625 O O . PHE A 1 209 ? -6.711 5.051 13.141 1.00 98.75 209 PHE A O 1
ATOM 1632 N N . CYS A 1 210 ? -6.491 2.841 12.813 1.00 98.88 210 CYS A N 1
ATOM 1633 C CA . CYS A 1 210 ? -5.100 2.876 12.377 1.00 98.88 210 CYS A CA 1
ATOM 1634 C C . CYS A 1 210 ? -5.007 2.451 10.914 1.00 98.88 210 CYS A C 1
ATOM 1636 O O . CYS A 1 210 ? -5.241 1.284 10.585 1.00 98.88 210 CYS A O 1
ATOM 1638 N N . PHE A 1 211 ? -4.676 3.402 10.039 1.00 98.88 211 PHE A N 1
ATOM 1639 C CA . PHE A 1 211 ? -4.429 3.155 8.627 1.00 98.88 211 PHE A CA 1
ATOM 1640 C C . PHE A 1 211 ? -2.941 2.893 8.382 1.00 98.88 211 PHE A C 1
ATOM 1642 O O . PHE A 1 211 ? -2.134 3.819 8.334 1.00 98.88 211 PHE A O 1
ATOM 1649 N N . VAL A 1 212 ? -2.584 1.629 8.174 1.00 98.94 212 VAL A N 1
ATOM 1650 C CA . VAL A 1 212 ? -1.239 1.219 7.765 1.00 98.94 212 VAL A CA 1
ATOM 1651 C C . VAL A 1 212 ? -1.214 1.074 6.249 1.00 98.94 212 VAL A C 1
ATOM 1653 O O . VAL A 1 212 ? -1.832 0.162 5.705 1.00 98.94 212 VAL A O 1
ATOM 1656 N N . SER A 1 213 ? -0.506 1.957 5.549 1.00 98.69 213 SER A N 1
ATOM 1657 C CA . SER A 1 213 ? -0.438 1.934 4.086 1.00 98.69 213 SER A CA 1
ATOM 1658 C C . SER A 1 213 ? 0.986 1.725 3.588 1.00 98.69 213 SER A C 1
ATOM 1660 O O . SER A 1 213 ? 1.732 2.682 3.381 1.00 98.69 213 SER A O 1
ATOM 1662 N N . PHE A 1 214 ? 1.349 0.477 3.314 1.00 98.81 214 PHE A N 1
ATOM 1663 C CA . PHE A 1 214 ? 2.644 0.129 2.735 1.00 98.81 214 PHE A CA 1
ATOM 1664 C C . PHE A 1 214 ? 2.855 0.785 1.366 1.00 98.81 214 PHE A C 1
ATOM 1666 O O . PHE A 1 214 ? 1.910 1.015 0.604 1.00 98.81 214 PHE A O 1
ATOM 1673 N N . GLY A 1 215 ? 4.116 1.111 1.075 1.00 97.62 215 GLY A N 1
ATOM 1674 C CA . GLY A 1 215 ? 4.523 1.676 -0.208 1.00 97.62 215 GLY A CA 1
ATOM 1675 C C . GLY A 1 215 ? 4.826 0.600 -1.246 1.00 97.62 215 GLY A C 1
ATOM 1676 O O . GLY A 1 215 ? 4.782 0.902 -2.433 1.00 97.62 215 GLY A O 1
ATOM 1677 N N . GLY A 1 216 ? 5.142 -0.623 -0.814 1.00 97.00 216 GLY A N 1
ATOM 1678 C CA . GLY A 1 216 ? 5.310 -1.791 -1.667 1.00 97.00 216 GLY A CA 1
ATOM 1679 C C . GLY A 1 216 ? 4.016 -2.597 -1.893 1.00 97.00 216 GLY A C 1
ATOM 1680 O O . GLY A 1 216 ? 3.003 -2.346 -1.231 1.00 97.00 216 GLY A O 1
ATOM 1681 N N . PRO A 1 217 ? 4.066 -3.606 -2.790 1.00 97.19 217 PRO A N 1
ATOM 1682 C CA . PRO A 1 217 ? 5.243 -4.051 -3.547 1.00 97.19 217 PRO A CA 1
ATOM 1683 C C . PRO A 1 217 ? 5.576 -3.230 -4.816 1.00 97.19 217 PRO A C 1
ATOM 1685 O O . PRO A 1 217 ? 6.446 -3.662 -5.574 1.00 97.19 217 PRO A O 1
ATOM 1688 N N . HIS A 1 218 ? 4.950 -2.063 -5.031 1.00 96.38 218 HIS A N 1
ATOM 1689 C CA . HIS A 1 218 ? 5.257 -1.084 -6.098 1.00 96.38 218 HIS A CA 1
ATOM 1690 C C . HIS A 1 218 ? 6.764 -0.946 -6.420 1.00 96.38 218 HIS A C 1
ATOM 1692 O O . HIS A 1 218 ? 7.628 -0.989 -5.538 1.00 96.38 218 HIS A O 1
ATOM 1698 N N . GLU A 1 219 ? 7.099 -0.718 -7.692 1.00 94.38 219 GLU A N 1
ATOM 1699 C CA . GLU A 1 219 ? 8.472 -0.541 -8.176 1.00 94.38 219 GLU A CA 1
ATOM 1700 C C . GLU A 1 219 ? 9.183 0.687 -7.556 1.00 94.38 219 GLU A C 1
ATOM 1702 O O . GLU A 1 219 ? 8.541 1.694 -7.259 1.00 94.38 219 GLU A O 1
ATOM 1707 N N . PRO A 1 220 ? 10.513 0.696 -7.383 1.00 95.25 220 PRO A N 1
ATOM 1708 C CA . PRO A 1 220 ? 11.514 -0.124 -8.062 1.00 95.25 220 PRO A CA 1
ATOM 1709 C C . PRO A 1 220 ? 11.480 -1.603 -7.666 1.00 95.25 220 PRO A C 1
ATOM 1711 O O . PRO A 1 220 ? 11.048 -1.965 -6.571 1.00 95.25 220 PRO A O 1
ATOM 1714 N N . TRP A 1 221 ? 11.950 -2.465 -8.568 1.00 95.62 221 TRP A N 1
ATOM 1715 C CA . TRP A 1 221 ? 12.106 -3.902 -8.321 1.00 95.62 221 TRP A CA 1
ATOM 1716 C C . TRP A 1 221 ? 13.356 -4.153 -7.466 1.00 95.62 221 TRP A C 1
ATOM 1718 O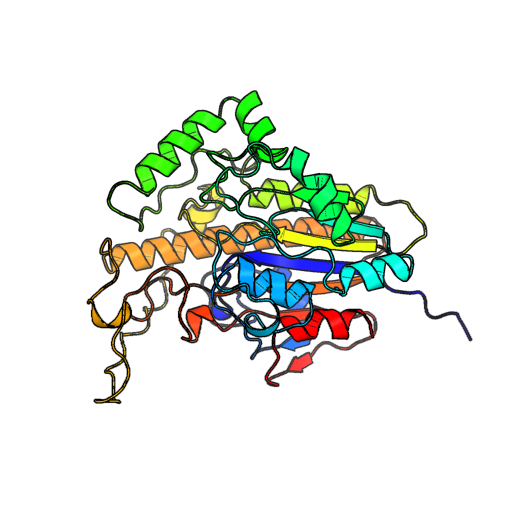 O . TRP A 1 221 ? 14.344 -4.739 -7.900 1.00 95.62 221 TRP A O 1
ATOM 1728 N N . ASP A 1 222 ? 13.359 -3.629 -6.248 1.00 96.88 222 ASP A N 1
ATOM 1729 C CA . ASP A 1 222 ? 14.534 -3.528 -5.390 1.00 96.88 222 ASP A CA 1
ATOM 1730 C C . ASP A 1 222 ? 14.442 -4.381 -4.122 1.00 96.88 222 ASP A C 1
ATOM 1732 O O . ASP A 1 222 ? 15.087 -4.062 -3.132 1.00 96.88 222 ASP A O 1
ATOM 1736 N N . CYS A 1 223 ? 13.664 -5.468 -4.132 1.00 98.06 223 CYS A N 1
ATOM 1737 C CA . CYS A 1 223 ? 13.511 -6.354 -2.976 1.00 98.06 223 CYS A CA 1
ATOM 1738 C C . CYS A 1 223 ? 14.838 -6.593 -2.214 1.00 98.06 223 CYS A C 1
ATOM 1740 O O . CYS A 1 223 ? 15.807 -7.056 -2.836 1.00 98.06 223 CYS A O 1
ATOM 1742 N N . PRO A 1 224 ? 14.890 -6.358 -0.885 1.00 98.31 224 PRO A N 1
ATOM 1743 C CA . PRO A 1 224 ? 16.055 -6.674 -0.059 1.00 98.31 224 PRO A CA 1
ATOM 1744 C C . PRO A 1 224 ? 16.540 -8.108 -0.285 1.00 98.31 224 PRO A C 1
ATOM 1746 O O . PRO A 1 224 ? 15.736 -9.013 -0.552 1.00 98.31 224 PRO A O 1
ATOM 1749 N N . ARG A 1 225 ? 17.858 -8.325 -0.229 1.00 96.94 225 ARG A N 1
ATOM 1750 C CA . ARG A 1 225 ? 18.470 -9.603 -0.627 1.00 96.94 225 ARG A CA 1
ATOM 1751 C C . ARG A 1 225 ? 18.002 -10.767 0.246 1.00 96.94 225 ARG A C 1
ATOM 1753 O O . ARG A 1 225 ? 17.784 -11.857 -0.269 1.00 96.94 225 ARG A O 1
ATOM 1760 N N . GLU A 1 226 ? 17.773 -10.518 1.529 1.00 97.31 226 GLU A N 1
ATOM 1761 C CA . GLU A 1 226 ? 17.255 -11.457 2.531 1.00 97.31 226 GLU A CA 1
ATOM 1762 C C . GLU A 1 226 ? 15.883 -12.043 2.154 1.00 97.31 226 GLU A C 1
ATOM 1764 O O . GLU A 1 226 ? 15.501 -13.119 2.628 1.00 97.31 226 GLU A O 1
ATOM 1769 N N . TYR A 1 227 ? 15.141 -11.339 1.296 1.00 98.19 227 TYR A N 1
ATOM 1770 C CA . TYR A 1 227 ? 13.842 -11.762 0.785 1.00 98.19 227 TYR A CA 1
ATOM 1771 C C . TYR A 1 227 ? 13.915 -12.228 -0.665 1.00 98.19 227 TYR A C 1
ATOM 1773 O O . TYR A 1 227 ? 13.365 -13.282 -0.975 1.00 98.19 227 TYR A O 1
ATOM 1781 N N . SER A 1 228 ? 14.622 -11.514 -1.547 1.00 96.31 228 SER A N 1
ATOM 1782 C CA . SER A 1 228 ? 14.716 -11.908 -2.961 1.00 96.31 228 SER A CA 1
ATOM 1783 C C . SER A 1 228 ? 15.450 -13.234 -3.153 1.00 96.31 228 SER A C 1
ATOM 1785 O O . SER A 1 228 ? 15.022 -14.034 -3.979 1.00 96.31 228 SER A O 1
ATOM 1787 N N . ALA A 1 229 ? 16.469 -13.528 -2.334 1.00 96.44 229 ALA A N 1
ATOM 1788 C CA . ALA A 1 229 ? 17.210 -14.791 -2.397 1.00 96.44 229 ALA A CA 1
ATOM 1789 C C . ALA A 1 229 ? 16.332 -16.035 -2.171 1.00 96.44 229 ALA A C 1
ATOM 1791 O O . ALA A 1 229 ? 16.663 -17.114 -2.651 1.00 96.44 229 ALA A O 1
ATOM 1792 N N . ARG A 1 230 ? 15.186 -15.897 -1.482 1.00 95.69 230 ARG A N 1
ATOM 1793 C CA . ARG A 1 230 ? 14.226 -16.996 -1.265 1.00 95.69 230 ARG A CA 1
ATOM 1794 C C . ARG A 1 230 ? 13.574 -17.471 -2.572 1.00 95.69 230 ARG A C 1
ATOM 1796 O O . ARG A 1 230 ? 12.979 -18.543 -2.596 1.00 95.69 230 ARG A O 1
ATOM 1803 N N . PHE A 1 231 ? 13.680 -16.676 -3.640 1.00 95.69 231 PHE A N 1
ATOM 1804 C CA . PHE A 1 231 ? 13.009 -16.894 -4.919 1.00 95.69 231 PHE A CA 1
ATOM 1805 C C . PHE A 1 231 ? 13.972 -17.099 -6.100 1.00 95.69 231 PHE A C 1
ATOM 1807 O O . PHE A 1 231 ? 13.493 -17.259 -7.222 1.00 95.69 231 PHE A O 1
ATOM 1814 N N . ASP A 1 232 ? 15.294 -17.127 -5.877 1.00 93.38 232 ASP A N 1
ATOM 1815 C CA . ASP A 1 232 ? 16.314 -17.222 -6.943 1.00 93.38 232 ASP A CA 1
ATOM 1816 C C . ASP A 1 232 ? 16.095 -18.430 -7.874 1.00 93.38 232 ASP A C 1
ATOM 1818 O O . ASP A 1 232 ? 16.236 -18.308 -9.093 1.00 93.38 232 ASP A O 1
ATOM 1822 N N . ASP A 1 233 ? 15.661 -19.562 -7.315 1.00 91.62 233 ASP A N 1
ATOM 1823 C CA . ASP A 1 233 ? 15.460 -20.822 -8.043 1.00 91.62 233 ASP A CA 1
ATOM 1824 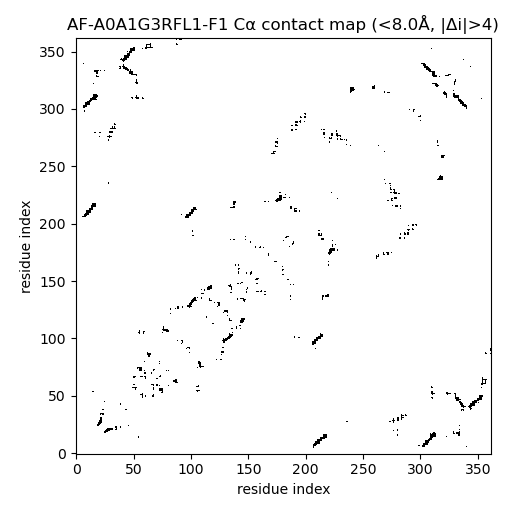C C . ASP A 1 233 ? 13.983 -21.227 -8.167 1.00 91.62 233 ASP A C 1
ATOM 1826 O O . ASP A 1 233 ? 13.662 -22.328 -8.614 1.00 91.62 233 ASP A O 1
ATOM 1830 N N . VAL A 1 234 ? 13.050 -20.345 -7.795 1.00 92.25 234 VAL A N 1
ATOM 1831 C CA . VAL A 1 234 ? 11.623 -20.684 -7.825 1.00 92.25 234 VAL A CA 1
ATOM 1832 C C . VAL A 1 234 ? 11.050 -20.409 -9.212 1.00 92.25 234 VAL A C 1
ATOM 1834 O O . VAL A 1 234 ? 11.257 -19.335 -9.787 1.00 92.25 234 VAL A O 1
ATOM 1837 N N . ALA A 1 235 ? 10.351 -21.392 -9.777 1.00 90.75 235 ALA A N 1
ATOM 1838 C CA . ALA A 1 235 ? 9.662 -21.240 -11.052 1.00 90.75 235 ALA A CA 1
ATOM 1839 C C . ALA A 1 235 ? 8.532 -20.209 -10.930 1.00 90.75 235 ALA A C 1
ATOM 1841 O O . ALA A 1 235 ? 7.776 -20.211 -9.958 1.00 90.75 235 ALA A O 1
ATOM 1842 N N . THR A 1 236 ? 8.410 -19.330 -11.920 1.00 90.44 236 THR A N 1
ATOM 1843 C CA . THR A 1 236 ? 7.326 -18.348 -11.978 1.00 90.44 236 THR A CA 1
ATOM 1844 C C . THR A 1 236 ? 6.199 -18.875 -12.868 1.00 90.44 236 THR A C 1
ATOM 1846 O O . THR A 1 236 ? 6.469 -19.562 -13.858 1.00 90.44 236 THR A O 1
ATOM 1849 N N . PRO A 1 237 ? 4.928 -18.553 -12.570 1.00 86.94 237 PRO A N 1
ATOM 1850 C CA . PRO A 1 237 ? 3.857 -18.756 -13.536 1.00 86.94 237 PRO A CA 1
ATOM 1851 C C . PRO A 1 237 ? 4.181 -18.012 -14.842 1.00 86.94 237 PRO A C 1
ATOM 1853 O O . PRO A 1 237 ? 4.780 -16.929 -14.775 1.00 86.94 237 PRO A O 1
ATOM 1856 N N . PRO A 1 238 ? 3.784 -18.536 -16.015 1.00 88.38 238 PRO A N 1
ATOM 1857 C CA . PRO A 1 238 ? 3.940 -17.811 -17.270 1.00 88.38 238 PRO A CA 1
ATOM 1858 C C . PRO A 1 238 ? 3.124 -16.513 -17.246 1.00 88.38 238 PRO A C 1
ATOM 1860 O O . PRO A 1 238 ? 2.109 -16.406 -16.551 1.00 88.38 238 PRO A O 1
ATOM 1863 N N . ALA A 1 239 ? 3.586 -15.501 -17.977 1.00 92.06 239 ALA A N 1
ATOM 1864 C CA . ALA A 1 239 ? 2.798 -14.294 -18.189 1.00 92.06 239 ALA A CA 1
ATOM 1865 C C . ALA A 1 239 ? 1.609 -14.583 -19.105 1.00 92.06 239 ALA A C 1
ATOM 1867 O O . ALA A 1 239 ? 1.710 -15.404 -20.017 1.00 92.06 239 ALA A O 1
ATOM 1868 N N . LEU A 1 240 ? 0.491 -13.900 -18.866 1.00 91.94 240 LEU A N 1
ATOM 1869 C CA . LEU A 1 240 ? -0.644 -13.944 -19.778 1.00 91.94 240 LEU A CA 1
ATOM 1870 C C . LEU A 1 240 ? -0.231 -13.357 -21.128 1.00 91.94 240 LEU A C 1
ATOM 1872 O O . LEU A 1 240 ? 0.408 -12.306 -21.189 1.00 91.94 240 LEU A O 1
ATOM 1876 N N . GLU A 1 241 ? -0.601 -14.023 -22.216 1.00 89.88 241 GLU A N 1
ATOM 1877 C CA . GLU A 1 241 ? -0.300 -13.534 -23.559 1.00 89.88 241 GLU A CA 1
ATOM 1878 C C . GLU A 1 241 ? -1.099 -12.265 -23.881 1.00 89.88 241 GLU A C 1
ATOM 1880 O O . GLU A 1 241 ? -2.207 -12.043 -23.381 1.00 89.88 241 GLU A O 1
ATOM 1885 N N . ALA A 1 242 ? -0.543 -11.406 -24.738 1.00 83.81 242 ALA A N 1
ATOM 1886 C CA . ALA A 1 242 ? -1.300 -10.284 -25.281 1.00 83.81 242 ALA A CA 1
ATOM 1887 C C . ALA A 1 242 ? -2.506 -10.826 -26.062 1.00 83.81 242 ALA A C 1
ATOM 1889 O O . ALA A 1 242 ? -2.363 -11.708 -26.908 1.00 83.81 242 ALA A O 1
ATOM 1890 N N . PHE A 1 243 ? -3.700 -10.315 -25.772 1.00 80.56 243 PHE A N 1
ATOM 1891 C CA . PHE A 1 243 ? -4.898 -10.753 -26.478 1.00 80.56 243 PHE A CA 1
ATOM 1892 C C . PHE A 1 243 ? -4.933 -10.143 -27.888 1.00 80.56 243 PHE A C 1
ATOM 1894 O O . PHE A 1 243 ? -4.479 -9.018 -28.112 1.00 80.56 243 PHE A O 1
ATOM 1901 N N . ALA A 1 244 ? -5.503 -10.879 -28.841 1.00 74.75 244 ALA A N 1
ATOM 1902 C CA . ALA A 1 244 ? -5.831 -10.332 -30.150 1.00 74.75 244 ALA A CA 1
ATOM 1903 C C . ALA A 1 244 ? -7.083 -9.460 -30.019 1.00 74.75 244 ALA A C 1
ATOM 1905 O O . ALA A 1 244 ? -8.133 -9.926 -29.574 1.00 74.75 244 ALA A O 1
ATOM 1906 N N . ASP A 1 245 ? -6.972 -8.187 -30.383 1.00 73.81 245 ASP A N 1
ATOM 1907 C CA . ASP A 1 245 ? -8.103 -7.273 -30.320 1.00 73.81 245 ASP A CA 1
ATOM 1908 C C . ASP A 1 245 ? -9.173 -7.649 -31.351 1.00 73.81 245 ASP A C 1
ATOM 1910 O O . ASP A 1 245 ? -8.948 -7.609 -32.562 1.00 73.81 245 ASP A O 1
ATOM 1914 N N . ALA A 1 246 ? -10.348 -8.019 -30.850 1.00 73.56 246 ALA A N 1
ATOM 1915 C CA . ALA A 1 246 ? -11.470 -8.476 -31.655 1.0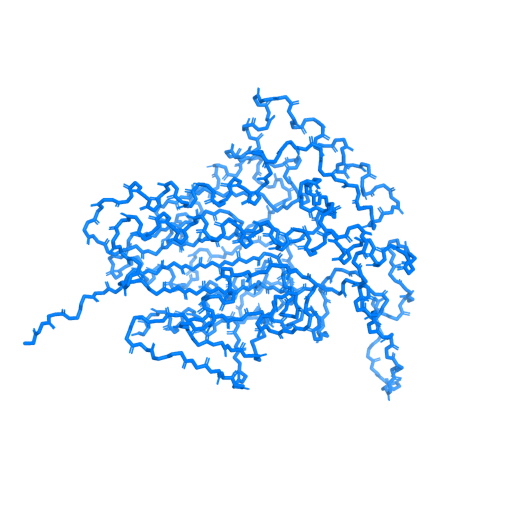0 73.56 246 ALA A CA 1
ATOM 1916 C C . ALA A 1 246 ? -12.425 -7.343 -32.073 1.00 73.56 246 ALA A C 1
ATOM 1918 O O . ALA A 1 246 ? -13.427 -7.629 -32.727 1.00 73.56 246 ALA A O 1
ATOM 1919 N N . CYS A 1 247 ? -12.163 -6.078 -31.704 1.00 82.19 247 CYS A N 1
ATOM 1920 C CA . CYS A 1 247 ? -13.044 -4.943 -31.998 1.00 82.19 247 CYS A CA 1
ATOM 1921 C C . CYS A 1 247 ? -12.416 -3.970 -33.019 1.00 82.19 247 CYS A C 1
ATOM 1923 O O . CYS A 1 247 ? -11.718 -3.031 -32.631 1.00 82.19 247 CYS A O 1
ATOM 1925 N N . PRO A 1 248 ? -12.703 -4.105 -34.332 1.00 76.50 248 PRO A N 1
ATOM 1926 C CA . PRO A 1 248 ? -12.029 -3.332 -35.384 1.00 76.50 248 PRO A CA 1
ATOM 1927 C C . PRO A 1 248 ? -12.218 -1.808 -35.301 1.00 76.50 248 PRO A C 1
ATOM 1929 O O . PRO A 1 248 ? -11.452 -1.068 -35.914 1.00 76.50 248 PRO A O 1
ATOM 1932 N N . GLY A 1 249 ? -13.247 -1.341 -34.585 1.00 83.31 249 GLY A N 1
ATOM 1933 C CA . GLY A 1 249 ? -13.644 0.068 -34.507 1.00 83.31 249 GLY A CA 1
ATOM 1934 C C . GLY A 1 249 ? -13.408 0.742 -33.156 1.00 83.31 249 GLY A C 1
ATOM 1935 O O . GLY A 1 249 ? -13.861 1.874 -32.978 1.00 83.31 249 GLY A O 1
ATOM 1936 N N . ARG A 1 250 ? -12.753 0.084 -32.187 1.00 87.94 250 ARG A N 1
ATOM 1937 C CA . ARG A 1 250 ? -12.486 0.735 -30.897 1.00 87.94 250 ARG A CA 1
ATOM 1938 C C . ARG A 1 250 ? -11.479 1.888 -31.045 1.00 87.94 250 ARG A C 1
ATOM 1940 O O . ARG A 1 250 ? -10.642 1.864 -31.953 1.00 87.94 250 ARG A O 1
ATOM 1947 N N . PRO A 1 251 ? -11.498 2.878 -30.133 1.00 84.69 251 PRO A N 1
ATOM 1948 C CA . PRO A 1 251 ? -10.446 3.882 -30.064 1.00 84.69 251 PRO A CA 1
ATOM 1949 C C . PRO A 1 251 ? -9.067 3.229 -29.928 1.00 84.69 251 PRO A C 1
ATOM 1951 O O . PRO A 1 251 ? -8.891 2.288 -29.145 1.00 84.69 251 PRO A O 1
ATOM 1954 N N . ARG A 1 252 ? -8.095 3.747 -30.686 1.00 84.06 252 ARG A N 1
ATOM 1955 C CA . ARG A 1 252 ? -6.685 3.372 -30.554 1.00 84.06 252 ARG A CA 1
ATOM 1956 C C . ARG A 1 252 ? -5.972 4.318 -29.595 1.00 84.06 252 ARG A C 1
ATOM 1958 O O . ARG A 1 252 ? -6.262 5.512 -29.578 1.00 84.06 252 ARG A O 1
ATOM 1965 N N . GLY A 1 253 ? -5.035 3.795 -28.816 1.00 81.69 253 GLY A N 1
ATOM 1966 C CA . GLY A 1 253 ? -4.306 4.554 -27.803 1.00 81.69 253 GLY A CA 1
ATOM 1967 C C . GLY A 1 253 ? -2.917 3.990 -27.531 1.00 81.69 253 GLY A C 1
ATOM 1968 O O . GLY A 1 253 ? -2.332 3.323 -28.379 1.00 81.69 253 GLY A O 1
ATOM 1969 N N . VAL A 1 254 ? -2.389 4.254 -26.332 1.00 78.38 254 VAL A N 1
ATOM 1970 C CA . VAL A 1 254 ? -1.050 3.809 -25.890 1.00 78.38 254 VAL A CA 1
ATOM 1971 C C . VAL A 1 254 ? -0.854 2.303 -26.078 1.00 78.38 254 VAL A C 1
ATOM 1973 O O . VAL A 1 254 ? 0.223 1.849 -26.451 1.00 78.38 254 VAL A O 1
ATOM 1976 N N . TRP A 1 255 ? -1.915 1.520 -25.900 1.00 80.50 255 TRP A N 1
ATOM 1977 C CA . TRP A 1 255 ? -1.866 0.075 -26.093 1.00 80.50 255 TRP A CA 1
ATOM 1978 C C . TRP A 1 255 ? -1.631 -0.377 -27.534 1.00 80.50 255 TRP A C 1
ATOM 1980 O O . TRP A 1 255 ? -1.076 -1.451 -27.751 1.00 80.50 255 TRP A O 1
ATOM 1990 N N . ASP A 1 256 ? -2.002 0.450 -28.507 1.00 82.38 256 ASP A N 1
ATOM 1991 C CA . ASP A 1 256 ? -1.836 0.180 -29.934 1.00 82.38 256 ASP A CA 1
ATOM 1992 C C . ASP A 1 256 ? -0.479 0.655 -30.466 1.00 82.38 256 ASP A C 1
ATOM 1994 O O . ASP A 1 256 ? -0.132 0.372 -31.610 1.00 82.38 256 ASP A O 1
ATOM 1998 N N . GLN A 1 257 ? 0.305 1.366 -29.647 1.00 81.62 257 GLN A N 1
ATOM 1999 C CA . GLN A 1 257 ? 1.624 1.885 -30.026 1.00 81.62 257 GLN A CA 1
ATOM 2000 C C . GLN A 1 257 ? 2.722 0.806 -30.019 1.00 81.62 257 GLN A C 1
ATOM 2002 O O . GLN A 1 257 ? 3.882 1.107 -30.288 1.00 81.62 257 GLN A O 1
ATOM 2007 N N . GLY A 1 258 ? 2.366 -0.453 -29.748 1.00 76.56 258 GLY A N 1
ATOM 2008 C CA . GLY A 1 258 ? 3.296 -1.580 -29.688 1.00 76.56 258 GLY A CA 1
ATOM 2009 C C . GLY A 1 258 ? 3.635 -1.993 -28.252 1.00 76.56 258 GLY A C 1
ATOM 2010 O O . GLY A 1 258 ? 2.900 -1.629 -27.331 1.00 76.56 258 GLY A O 1
ATOM 2011 N N . PRO A 1 259 ? 4.694 -2.796 -28.042 1.00 74.81 259 PRO A N 1
ATOM 2012 C CA . PRO A 1 259 ? 5.056 -3.351 -26.734 1.00 74.81 259 PRO A CA 1
ATOM 2013 C C . PRO A 1 259 ? 5.395 -2.261 -25.708 1.00 74.81 259 PRO A C 1
ATOM 2015 O O . PRO A 1 259 ? 5.469 -1.075 -26.025 1.00 74.81 259 PRO A O 1
ATOM 2018 N N . HIS A 1 260 ? 5.541 -2.647 -24.440 1.00 82.19 260 HIS A N 1
ATOM 2019 C CA . HIS A 1 260 ? 5.934 -1.714 -23.384 1.00 82.19 260 HIS A CA 1
ATOM 2020 C C . HIS A 1 260 ? 7.256 -1.003 -23.718 1.00 82.19 260 HIS A C 1
ATOM 2022 O O . HIS A 1 260 ? 8.168 -1.614 -24.273 1.00 82.19 260 HIS A O 1
ATOM 2028 N N . HIS A 1 261 ? 7.361 0.279 -23.358 1.00 80.25 261 HIS A N 1
ATOM 2029 C CA . HIS A 1 261 ? 8.567 1.077 -23.552 1.00 80.25 261 HIS A CA 1
ATOM 2030 C C . HIS A 1 261 ? 9.041 1.679 -22.212 1.00 80.25 261 HIS A C 1
ATOM 2032 O O . HIS A 1 261 ? 8.245 2.344 -21.546 1.00 80.25 261 HIS A O 1
ATOM 2038 N N . PRO A 1 262 ? 10.319 1.510 -21.818 1.00 85.06 262 PRO A N 1
ATOM 2039 C CA . PRO A 1 262 ? 11.343 0.715 -22.501 1.00 85.06 262 PRO A CA 1
ATOM 2040 C C . PRO A 1 262 ? 10.976 -0.784 -22.554 1.00 85.06 262 PRO A C 1
ATOM 2042 O O . PRO A 1 262 ? 10.192 -1.246 -21.714 1.00 85.06 262 PRO A O 1
ATOM 2045 N N . PRO A 1 263 ? 11.476 -1.521 -23.565 1.00 87.56 263 PRO A N 1
ATOM 2046 C CA . PRO A 1 263 ? 11.195 -2.945 -23.714 1.00 87.56 263 PRO A CA 1
ATOM 2047 C C . PRO A 1 263 ? 11.856 -3.759 -22.598 1.00 87.56 263 PRO A C 1
ATOM 2049 O O . PRO A 1 263 ? 12.851 -3.334 -22.013 1.00 87.56 263 PRO A O 1
ATOM 2052 N N . PHE A 1 264 ? 11.311 -4.944 -22.342 1.00 91.25 264 PHE A N 1
ATOM 2053 C CA . PHE A 1 264 ? 11.831 -5.926 -21.390 1.00 91.25 264 PHE A CA 1
ATOM 2054 C C . PHE A 1 264 ? 11.798 -7.324 -22.021 1.00 91.25 264 PHE A C 1
ATOM 2056 O O . PHE A 1 264 ? 10.994 -7.578 -22.925 1.00 91.25 264 PHE A O 1
ATOM 2063 N N . SER A 1 265 ? 12.669 -8.225 -21.572 1.00 92.56 265 SER A N 1
ATOM 2064 C CA . SER A 1 265 ? 12.724 -9.609 -22.057 1.00 92.56 265 SER A CA 1
ATOM 2065 C C . SER A 1 265 ? 11.833 -10.559 -21.237 1.00 92.56 265 SER A C 1
ATOM 2067 O O . SER A 1 265 ? 11.371 -10.216 -20.147 1.00 92.56 265 SER A O 1
ATOM 2069 N N . PRO A 1 266 ? 11.580 -11.791 -21.711 1.00 92.19 266 PRO A N 1
ATOM 2070 C CA . PRO A 1 266 ? 10.958 -12.826 -20.885 1.00 92.19 266 PRO A CA 1
ATOM 2071 C C . PRO A 1 266 ? 11.724 -13.113 -19.579 1.00 92.19 266 PRO A C 1
ATOM 2073 O O . PRO A 1 266 ? 11.108 -13.350 -18.540 1.00 92.19 266 PRO A O 1
ATOM 2076 N N . GLU A 1 267 ? 13.057 -13.050 -19.600 1.00 93.94 267 GLU A N 1
ATOM 2077 C CA . GLU A 1 267 ? 13.906 -13.218 -18.413 1.00 93.94 267 GLU A CA 1
ATOM 2078 C C . GLU A 1 267 ? 13.702 -12.083 -17.405 1.00 93.94 267 GLU A C 1
ATOM 2080 O O . GLU A 1 267 ? 13.633 -12.341 -16.200 1.00 93.94 267 GLU A O 1
ATOM 2085 N N . ASP A 1 268 ? 13.529 -10.847 -17.885 1.00 94.88 268 ASP A N 1
ATOM 2086 C CA . ASP A 1 268 ? 13.171 -9.708 -17.039 1.00 94.88 268 ASP A CA 1
ATOM 2087 C C . ASP A 1 268 ? 11.845 -9.958 -16.304 1.00 94.88 268 ASP A C 1
ATOM 2089 O O . ASP A 1 268 ? 11.742 -9.700 -15.106 1.00 94.88 268 ASP A O 1
ATOM 2093 N N . VAL A 1 269 ? 10.835 -10.525 -16.978 1.00 94.69 269 VAL A N 1
ATOM 2094 C CA . VAL A 1 269 ? 9.538 -10.852 -16.352 1.00 94.69 269 VAL A CA 1
ATOM 2095 C C . VAL A 1 269 ? 9.699 -11.874 -15.226 1.00 94.69 269 VAL A C 1
ATOM 2097 O O . VAL A 1 269 ? 9.113 -11.710 -14.152 1.00 94.69 269 VAL A O 1
ATOM 2100 N N . ILE A 1 270 ? 10.502 -12.919 -15.441 1.00 95.12 270 ILE A N 1
ATOM 2101 C CA . ILE A 1 270 ? 10.805 -13.924 -14.411 1.00 95.12 270 ILE A CA 1
ATOM 2102 C C . ILE A 1 270 ? 11.474 -13.249 -13.210 1.00 95.12 270 ILE A C 1
ATOM 2104 O O . ILE A 1 270 ? 11.062 -13.459 -12.065 1.00 95.12 270 ILE A O 1
ATOM 2108 N N . ALA A 1 271 ? 12.473 -12.402 -13.463 1.00 95.62 271 ALA A N 1
ATOM 2109 C CA . ALA A 1 271 ? 13.188 -11.689 -12.417 1.00 95.62 271 ALA A CA 1
ATOM 2110 C C . ALA A 1 271 ? 12.268 -10.732 -11.637 1.00 95.62 271 ALA A C 1
ATOM 2112 O O . ALA A 1 271 ? 12.320 -10.704 -10.405 1.00 95.62 271 ALA A O 1
ATOM 2113 N N . ILE A 1 272 ? 11.395 -9.985 -12.326 1.00 95.81 272 ILE A N 1
ATOM 2114 C CA . ILE A 1 272 ? 10.430 -9.060 -11.711 1.00 95.81 272 ILE A CA 1
ATOM 2115 C C . ILE A 1 272 ? 9.469 -9.827 -10.812 1.00 95.81 272 ILE A C 1
ATOM 2117 O O . ILE A 1 272 ? 9.295 -9.454 -9.656 1.00 95.81 272 ILE A O 1
ATOM 2121 N N . ARG A 1 273 ? 8.890 -10.934 -11.291 1.00 95.75 273 ARG A N 1
ATOM 2122 C CA . ARG A 1 273 ? 7.942 -11.742 -10.506 1.00 95.75 273 ARG A CA 1
ATOM 2123 C C . ARG A 1 273 ? 8.570 -12.304 -9.232 1.00 95.75 273 ARG A C 1
ATOM 2125 O O . ARG A 1 273 ? 7.927 -12.284 -8.185 1.00 95.75 273 ARG A O 1
ATOM 2132 N N . ARG A 1 274 ? 9.830 -12.750 -9.288 1.00 96.25 274 ARG A N 1
ATOM 2133 C CA . ARG A 1 274 ? 10.588 -13.201 -8.103 1.00 96.25 274 ARG A CA 1
ATOM 2134 C C . ARG A 1 274 ? 10.852 -12.060 -7.126 1.00 96.25 274 ARG A C 1
ATOM 2136 O O . ARG A 1 274 ? 10.634 -12.214 -5.927 1.00 96.25 274 ARG A O 1
ATOM 2143 N N . ASN A 1 275 ? 11.269 -10.902 -7.636 1.00 96.75 275 ASN A N 1
ATOM 2144 C CA . ASN A 1 275 ? 11.489 -9.708 -6.823 1.00 96.75 275 ASN A CA 1
ATOM 2145 C C . ASN A 1 275 ? 10.192 -9.260 -6.127 1.00 96.75 275 ASN A C 1
ATOM 2147 O O . ASN A 1 275 ? 10.168 -9.058 -4.916 1.00 96.75 275 ASN A O 1
ATOM 2151 N N . TYR A 1 276 ? 9.096 -9.202 -6.881 1.00 97.12 276 TYR A N 1
ATOM 2152 C CA . TYR A 1 276 ? 7.761 -8.857 -6.410 1.00 97.12 276 TYR A CA 1
ATOM 2153 C C . TYR A 1 276 ? 7.247 -9.825 -5.334 1.00 97.12 276 TYR A C 1
ATOM 2155 O O . TYR A 1 276 ? 6.702 -9.388 -4.318 1.00 97.12 276 TYR A O 1
ATOM 2163 N N . ALA A 1 277 ? 7.479 -11.132 -5.497 1.00 97.19 277 ALA A N 1
ATOM 2164 C CA . ALA A 1 277 ? 7.167 -12.135 -4.478 1.00 97.19 277 ALA A CA 1
ATOM 2165 C C . ALA A 1 277 ? 7.996 -11.952 -3.197 1.00 97.19 277 ALA A C 1
ATOM 2167 O O . ALA A 1 277 ? 7.462 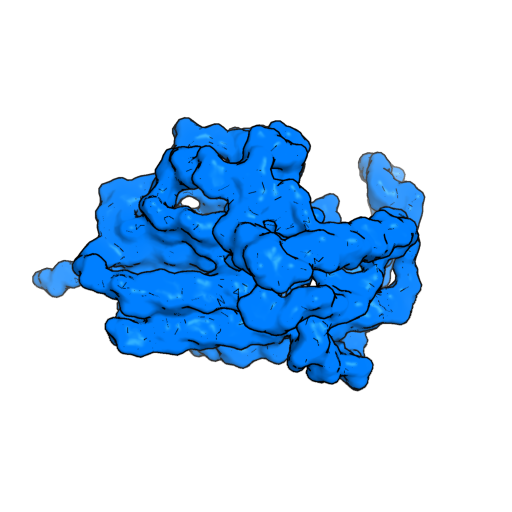-12.077 -2.092 1.00 97.19 277 ALA A O 1
ATOM 2168 N N . GLY A 1 278 ? 9.273 -11.584 -3.336 1.00 97.88 278 GLY A N 1
ATOM 2169 C CA . GLY A 1 278 ? 10.135 -11.197 -2.221 1.00 97.88 278 GLY A CA 1
ATOM 2170 C C . GLY A 1 278 ? 9.588 -10.001 -1.440 1.00 97.88 278 GLY A C 1
ATOM 2171 O O . GLY A 1 278 ? 9.417 -10.101 -0.225 1.00 97.88 278 GLY A O 1
ATOM 2172 N N . LYS A 1 279 ? 9.226 -8.909 -2.131 1.00 98.25 279 LYS A N 1
ATOM 2173 C CA . LYS A 1 279 ? 8.620 -7.715 -1.506 1.00 98.25 279 LYS A CA 1
ATOM 2174 C C . LYS A 1 279 ? 7.298 -8.048 -0.818 1.00 98.25 279 LYS A C 1
ATOM 2176 O O . LYS A 1 279 ? 7.079 -7.646 0.318 1.00 98.25 279 LYS A O 1
ATOM 2181 N N . THR A 1 280 ? 6.451 -8.838 -1.475 1.00 98.31 280 THR A N 1
ATOM 2182 C CA . THR A 1 280 ? 5.165 -9.283 -0.916 1.00 98.31 280 THR A CA 1
ATOM 2183 C C . THR A 1 280 ? 5.364 -10.108 0.360 1.00 98.31 280 THR A C 1
ATOM 2185 O O . THR A 1 280 ? 4.667 -9.890 1.346 1.00 98.31 280 THR A O 1
ATOM 2188 N N . SER A 1 281 ? 6.361 -11.000 0.383 1.00 98.31 281 SER A N 1
ATOM 2189 C CA . SER A 1 281 ? 6.688 -11.802 1.573 1.00 98.31 281 SER A CA 1
ATOM 2190 C C . SER A 1 281 ? 7.249 -10.944 2.718 1.00 98.31 281 SER A C 1
ATOM 2192 O O . SER A 1 281 ? 6.954 -11.202 3.880 1.00 98.31 281 SER A O 1
ATOM 2194 N N . LEU A 1 282 ? 8.026 -9.897 2.408 1.00 98.75 282 LEU A N 1
ATOM 2195 C CA . LEU A 1 282 ? 8.494 -8.919 3.399 1.00 98.75 282 LEU A CA 1
ATOM 2196 C C . LEU A 1 282 ? 7.329 -8.169 4.035 1.00 98.75 282 LEU A C 1
ATOM 2198 O O . LEU A 1 282 ? 7.274 -8.048 5.258 1.00 98.75 282 LEU A O 1
ATOM 2202 N N . ILE A 1 283 ? 6.395 -7.686 3.218 1.00 98.75 283 ILE A N 1
ATOM 2203 C CA . ILE A 1 283 ? 5.199 -6.996 3.704 1.00 98.75 283 ILE A CA 1
ATOM 2204 C C . ILE A 1 283 ? 4.382 -7.924 4.610 1.00 98.75 283 ILE A C 1
ATOM 2206 O O . ILE A 1 283 ? 3.954 -7.494 5.677 1.00 98.75 283 ILE A O 1
ATOM 2210 N N . ASP A 1 284 ? 4.218 -9.200 4.250 1.00 98.81 284 ASP A N 1
ATOM 2211 C CA . ASP A 1 284 ? 3.527 -10.173 5.103 1.00 98.81 284 ASP A CA 1
ATOM 2212 C C . ASP A 1 284 ? 4.221 -10.370 6.464 1.00 98.81 284 ASP A C 1
ATOM 2214 O O . ASP A 1 284 ? 3.549 -10.363 7.496 1.00 98.81 284 ASP A O 1
ATOM 2218 N N . ASP A 1 285 ? 5.557 -10.443 6.500 1.00 98.81 285 ASP A N 1
ATOM 2219 C CA . ASP A 1 285 ? 6.326 -10.517 7.753 1.00 98.81 285 ASP A CA 1
ATOM 2220 C C . ASP A 1 285 ? 6.135 -9.248 8.624 1.00 98.81 285 ASP A C 1
ATOM 2222 O O . ASP A 1 285 ? 6.055 -9.328 9.861 1.00 98.81 285 ASP A O 1
ATOM 2226 N N . GLN A 1 286 ? 6.001 -8.071 7.999 1.00 98.88 286 GLN A N 1
ATOM 2227 C CA . GLN A 1 286 ? 5.675 -6.816 8.692 1.00 98.88 286 GLN A CA 1
ATOM 2228 C C . GLN A 1 286 ? 4.231 -6.786 9.205 1.00 98.88 286 GLN A C 1
ATOM 2230 O O . GLN A 1 286 ? 4.007 -6.400 10.353 1.00 98.88 286 GLN A O 1
ATOM 2235 N N . ILE A 1 287 ? 3.264 -7.278 8.427 1.00 98.88 287 ILE A N 1
ATOM 2236 C CA . ILE A 1 287 ? 1.875 -7.463 8.875 1.00 98.88 287 ILE A CA 1
ATOM 2237 C C . ILE A 1 287 ? 1.834 -8.399 10.084 1.00 98.88 287 ILE A C 1
ATOM 2239 O O . ILE A 1 287 ? 1.211 -8.073 11.092 1.00 98.88 287 ILE A O 1
ATOM 2243 N N . GLY A 1 288 ? 2.564 -9.516 10.048 1.00 98.81 288 GLY A N 1
ATOM 2244 C CA . GLY A 1 288 ? 2.699 -10.408 11.197 1.00 98.81 288 GLY A CA 1
ATOM 2245 C C . GLY A 1 288 ? 3.241 -9.702 12.443 1.00 98.81 288 GLY A C 1
ATOM 2246 O O . GLY A 1 288 ? 2.801 -9.990 13.555 1.00 98.81 288 GLY A O 1
ATOM 2247 N N . SER A 1 289 ? 4.167 -8.753 12.276 1.00 98.81 289 SER A N 1
ATOM 2248 C CA . SER A 1 289 ? 4.716 -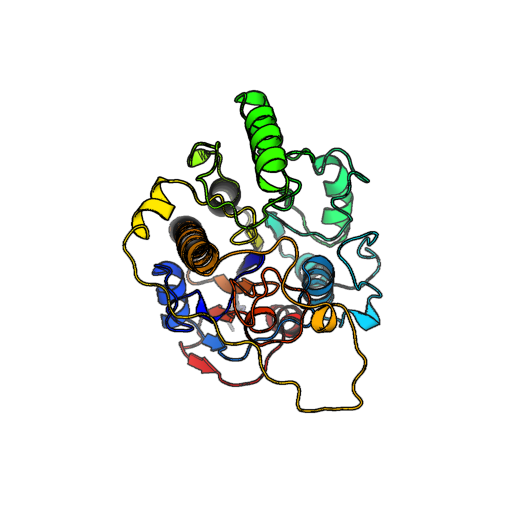7.960 13.386 1.00 98.81 289 SER A CA 1
ATOM 2249 C C . SER A 1 289 ? 3.675 -7.011 13.983 1.00 98.81 289 SER A C 1
ATOM 2251 O O . SER A 1 289 ? 3.505 -7.005 15.199 1.00 98.81 289 SER A O 1
ATOM 2253 N N . ILE A 1 290 ? 2.908 -6.309 13.144 1.00 98.94 290 ILE A N 1
ATOM 2254 C CA . ILE A 1 290 ? 1.786 -5.452 13.566 1.00 98.94 290 ILE A CA 1
ATOM 2255 C C . ILE A 1 290 ? 0.728 -6.266 14.324 1.00 98.94 290 ILE A C 1
ATOM 2257 O O . ILE A 1 290 ? 0.265 -5.861 15.390 1.00 98.94 290 ILE A O 1
ATOM 2261 N N . LEU A 1 291 ? 0.355 -7.439 13.803 1.00 98.81 291 LEU A N 1
ATOM 2262 C CA . LEU A 1 291 ? -0.641 -8.304 14.438 1.00 98.81 291 LEU A CA 1
ATOM 2263 C C . LEU A 1 291 ? -0.162 -8.834 15.797 1.00 98.81 291 LEU A C 1
ATOM 2265 O O . LEU A 1 291 ? -0.958 -8.897 16.734 1.00 98.81 291 LEU A O 1
ATOM 2269 N N . ARG A 1 292 ? 1.125 -9.187 15.929 1.00 98.75 292 ARG A N 1
ATOM 2270 C CA . ARG A 1 292 ? 1.725 -9.600 17.211 1.00 98.75 292 ARG A CA 1
ATOM 2271 C C . ARG A 1 292 ? 1.765 -8.457 18.224 1.00 98.75 292 ARG A C 1
ATOM 2273 O O . ARG A 1 292 ? 1.401 -8.686 19.374 1.00 98.75 292 ARG A O 1
ATOM 2280 N N . ALA A 1 293 ? 2.149 -7.258 17.794 1.00 98.62 293 ALA A N 1
ATOM 2281 C CA . ALA A 1 293 ? 2.107 -6.044 18.607 1.00 98.62 293 ALA A CA 1
ATOM 2282 C C . ALA A 1 293 ? 0.691 -5.804 19.158 1.00 98.62 293 ALA A C 1
ATOM 2284 O O . ALA A 1 293 ? 0.481 -5.743 20.370 1.00 98.62 293 ALA A O 1
ATOM 2285 N N . LEU A 1 294 ? -0.317 -5.806 18.278 1.00 98.25 294 LEU A N 1
ATOM 2286 C CA . LEU A 1 294 ? -1.718 -5.653 18.669 1.00 98.25 294 LEU A CA 1
ATOM 2287 C C . LEU A 1 294 ? -2.190 -6.766 19.622 1.00 98.25 294 LEU A C 1
ATOM 2289 O O . LEU A 1 294 ? -2.882 -6.485 20.602 1.00 98.25 294 LEU A O 1
ATOM 2293 N N . ALA A 1 295 ? -1.796 -8.019 19.377 1.00 98.06 295 ALA A N 1
ATOM 2294 C CA . ALA A 1 295 ? -2.079 -9.141 20.273 1.00 98.06 295 ALA A CA 1
ATOM 2295 C C . ALA A 1 295 ? -1.470 -8.943 21.668 1.00 98.06 295 ALA A C 1
ATOM 2297 O O . ALA A 1 295 ? -2.146 -9.199 22.663 1.00 98.06 295 ALA A O 1
ATOM 2298 N N . GLY A 1 296 ? -0.238 -8.431 21.751 1.00 98.00 296 GLY A N 1
ATOM 2299 C CA . GLY A 1 296 ? 0.443 -8.125 23.012 1.00 98.00 296 GLY A CA 1
ATOM 2300 C C . GLY A 1 296 ? -0.296 -7.099 23.878 1.00 98.00 296 GLY A C 1
ATOM 2301 O O . GLY A 1 296 ? -0.209 -7.159 25.101 1.00 98.00 296 GLY A O 1
ATOM 2302 N N . THR A 1 297 ? -1.096 -6.219 23.265 1.00 96.69 297 THR A N 1
ATOM 2303 C CA . THR A 1 297 ? -1.963 -5.267 23.989 1.00 96.69 297 THR A CA 1
ATOM 2304 C C . THR A 1 297 ? -3.281 -5.871 24.492 1.00 96.69 297 THR A C 1
ATOM 2306 O O . THR A 1 297 ? -4.042 -5.199 25.186 1.00 96.69 297 THR A O 1
ATOM 2309 N N . GLY A 1 298 ? -3.602 -7.114 24.113 1.00 96.00 298 GLY A N 1
ATOM 2310 C CA . GLY A 1 298 ? -4.880 -7.763 24.423 1.00 96.00 298 GLY A CA 1
ATOM 2311 C C . GLY A 1 298 ? -6.083 -7.217 23.641 1.00 96.00 298 GLY A C 1
ATOM 2312 O O . GLY A 1 298 ? -7.218 -7.553 23.965 1.00 96.00 298 GLY A O 1
ATOM 2313 N N . ARG A 1 299 ? -5.866 -6.375 22.618 1.00 95.56 299 ARG A N 1
ATOM 2314 C CA . ARG A 1 299 ? -6.940 -5.746 21.824 1.00 95.56 299 ARG A CA 1
ATOM 2315 C C . ARG A 1 299 ? -7.255 -6.460 20.505 1.00 95.56 299 ARG A C 1
ATOM 2317 O O . ARG A 1 299 ? -8.199 -6.059 19.829 1.00 95.56 299 ARG A O 1
ATOM 2324 N N . LEU A 1 300 ? -6.503 -7.500 20.128 1.00 95.81 300 LEU A N 1
ATOM 2325 C CA . LEU A 1 300 ? -6.653 -8.187 18.834 1.00 95.81 300 LEU A CA 1
ATOM 2326 C C . LEU A 1 300 ? -8.073 -8.725 18.593 1.00 95.81 300 LEU A C 1
ATOM 2328 O O . LEU A 1 300 ? -8.604 -8.558 17.497 1.00 95.81 300 LEU A O 1
ATOM 2332 N N . ASP A 1 301 ? -8.687 -9.334 19.607 1.00 93.12 301 ASP A N 1
ATOM 2333 C CA . ASP A 1 301 ? -10.015 -9.956 19.488 1.00 93.12 301 ASP A CA 1
ATOM 2334 C C . ASP A 1 301 ? -11.161 -8.928 19.411 1.00 93.12 301 ASP A C 1
ATOM 2336 O O . ASP A 1 301 ? -12.222 -9.234 18.873 1.00 93.12 301 ASP A O 1
ATOM 2340 N N . ASP A 1 302 ? -10.921 -7.695 19.870 1.00 93.31 302 ASP A N 1
ATOM 2341 C CA . ASP A 1 302 ? -11.855 -6.557 19.834 1.00 93.31 302 ASP A CA 1
ATOM 2342 C C . ASP A 1 302 ? -11.575 -5.606 18.643 1.00 93.31 302 ASP A C 1
ATOM 2344 O O . ASP A 1 302 ? -12.059 -4.470 18.615 1.00 93.31 302 ASP A O 1
ATOM 2348 N N . THR A 1 303 ? -10.754 -6.026 17.673 1.00 97.88 303 THR A N 1
ATOM 2349 C CA . THR A 1 303 ? -10.328 -5.186 16.541 1.00 97.88 303 THR A CA 1
ATOM 2350 C C . THR A 1 303 ? -10.831 -5.745 15.210 1.00 97.88 303 THR A C 1
ATOM 2352 O O . THR A 1 303 ? -10.612 -6.917 14.892 1.00 97.88 303 THR A O 1
ATOM 2355 N N . ILE A 1 304 ? -11.479 -4.890 14.414 1.00 98.50 304 ILE A N 1
ATOM 2356 C CA . ILE A 1 304 ? -11.744 -5.129 12.993 1.00 98.50 304 ILE A CA 1
ATOM 2357 C C . ILE A 1 304 ? -10.420 -5.001 12.245 1.00 98.50 304 ILE A C 1
ATOM 2359 O O . ILE A 1 304 ? -9.726 -3.996 12.388 1.00 98.50 304 ILE A O 1
ATOM 2363 N N . ILE A 1 305 ? -10.076 -6.001 11.437 1.00 98.81 305 ILE A N 1
ATOM 2364 C CA . ILE A 1 305 ? -8.849 -6.006 10.638 1.00 98.81 305 ILE A CA 1
ATOM 2365 C C . ILE A 1 305 ? -9.217 -6.164 9.174 1.00 98.81 305 ILE A C 1
ATOM 2367 O O . ILE A 1 305 ? -9.816 -7.167 8.784 1.00 98.81 305 ILE A O 1
ATOM 2371 N N . ILE A 1 306 ? -8.843 -5.179 8.365 1.00 98.81 306 ILE A N 1
ATOM 2372 C CA . ILE A 1 306 ? -9.092 -5.174 6.925 1.00 98.81 306 ILE A CA 1
ATOM 2373 C C . ILE A 1 306 ? -7.750 -5.115 6.205 1.00 98.81 306 ILE A C 1
ATOM 2375 O O . ILE A 1 306 ? -6.885 -4.328 6.578 1.00 98.81 306 ILE A O 1
ATOM 2379 N N . PHE A 1 307 ? -7.583 -5.940 5.177 1.00 98.81 307 PHE A N 1
ATOM 2380 C CA . PHE A 1 307 ? -6.427 -5.928 4.288 1.00 98.81 307 PHE A CA 1
ATOM 2381 C C . PHE A 1 307 ? -6.869 -5.760 2.836 1.00 98.81 307 PHE A C 1
ATOM 2383 O O . PHE A 1 307 ? -7.743 -6.503 2.384 1.00 98.81 307 PHE A O 1
ATOM 2390 N N . THR A 1 308 ? -6.247 -4.830 2.105 1.00 98.69 308 THR A N 1
ATOM 2391 C CA . THR A 1 308 ? -6.498 -4.628 0.670 1.00 98.69 308 THR A CA 1
ATOM 2392 C C . THR A 1 308 ? -5.294 -4.047 -0.094 1.00 98.69 308 THR A C 1
ATOM 2394 O O . THR A 1 308 ? -4.196 -3.888 0.448 1.00 98.69 308 THR A O 1
ATOM 2397 N N . SER A 1 309 ? -5.489 -3.721 -1.373 1.00 98.50 309 SER A N 1
ATOM 2398 C CA . SER A 1 309 ? -4.568 -2.928 -2.191 1.00 98.50 309 SER A CA 1
ATOM 2399 C C . SER A 1 309 ? -5.311 -1.870 -3.004 1.00 98.50 309 SER A C 1
ATOM 2401 O O . SER A 1 309 ? -6.490 -2.036 -3.301 1.00 98.50 309 SER A O 1
ATOM 2403 N N . ASP A 1 310 ? -4.638 -0.779 -3.367 1.00 98.19 310 ASP A N 1
ATOM 2404 C CA . ASP A 1 310 ? -5.225 0.298 -4.169 1.00 98.19 310 ASP A CA 1
ATOM 2405 C C . ASP A 1 310 ? -5.422 -0.078 -5.645 1.00 98.19 310 ASP A C 1
ATOM 2407 O O . ASP A 1 310 ? -6.392 0.354 -6.267 1.00 98.19 310 ASP A O 1
ATOM 2411 N N . HIS A 1 311 ? -4.525 -0.883 -6.207 1.00 98.38 311 HIS A N 1
ATOM 2412 C CA . HIS A 1 311 ? -4.616 -1.486 -7.535 1.00 98.38 311 HIS A CA 1
ATOM 2413 C C . HIS A 1 311 ? -3.604 -2.635 -7.671 1.00 98.38 311 HIS A C 1
ATOM 2415 O O . HIS A 1 311 ? -2.794 -2.880 -6.784 1.00 98.38 311 HIS A O 1
ATOM 2421 N N . GLY A 1 312 ? -3.633 -3.344 -8.799 1.00 97.50 312 GLY A N 1
ATOM 2422 C CA . GLY A 1 312 ? -2.680 -4.407 -9.117 1.00 97.50 312 GLY A CA 1
ATOM 2423 C C . GLY A 1 312 ? -1.510 -3.954 -10.000 1.00 97.50 312 GLY A C 1
ATOM 2424 O O . GLY A 1 312 ? -1.204 -2.766 -10.093 1.00 97.50 312 GLY A O 1
ATOM 2425 N N . GLU A 1 313 ? -0.875 -4.922 -10.659 1.00 96.00 313 GLU A N 1
ATOM 2426 C CA . GLU A 1 313 ? 0.328 -4.789 -11.489 1.00 96.00 313 GLU A CA 1
ATOM 2427 C C . GLU A 1 313 ? 0.313 -5.809 -12.634 1.00 96.00 313 GLU A C 1
ATOM 2429 O O . GLU A 1 313 ? 0.023 -6.993 -12.437 1.00 96.00 313 GLU A O 1
ATOM 2434 N N . MET A 1 314 ? 0.708 -5.386 -13.833 1.00 95.25 314 MET A N 1
ATOM 2435 C CA . MET A 1 314 ? 0.782 -6.277 -14.988 1.00 95.25 314 MET A CA 1
ATOM 2436 C C . MET A 1 314 ? 1.880 -7.340 -14.848 1.00 95.25 314 MET A C 1
ATOM 2438 O O . MET A 1 314 ? 1.645 -8.486 -15.216 1.00 95.25 314 MET A O 1
ATOM 2442 N N . ASN A 1 315 ? 3.047 -7.031 -14.275 1.00 93.62 315 ASN A N 1
ATOM 2443 C CA . ASN A 1 315 ? 4.150 -7.973 -14.025 1.00 93.62 315 ASN A CA 1
ATOM 2444 C C . ASN A 1 315 ? 4.457 -8.848 -15.259 1.00 93.62 315 ASN A C 1
ATOM 2446 O O . ASN A 1 315 ? 4.621 -10.069 -15.161 1.00 93.62 315 ASN A O 1
ATOM 2450 N N . GLY A 1 316 ? 4.459 -8.236 -16.444 1.00 93.56 316 GLY A N 1
ATOM 2451 C CA . GLY A 1 316 ? 4.694 -8.886 -17.733 1.00 93.56 316 GLY A CA 1
ATOM 2452 C C . GLY A 1 316 ? 3.441 -9.427 -18.425 1.00 93.56 316 GLY A C 1
ATOM 2453 O O . GLY A 1 316 ? 3.511 -9.726 -19.617 1.00 93.56 316 GLY A O 1
ATOM 2454 N N . ASP A 1 317 ? 2.300 -9.530 -17.734 1.00 94.06 317 ASP A N 1
ATOM 2455 C CA . ASP A 1 317 ? 1.036 -9.940 -18.352 1.00 94.06 317 ASP A CA 1
ATOM 2456 C C . ASP A 1 317 ? 0.689 -9.006 -19.512 1.00 94.06 317 ASP A C 1
ATOM 2458 O O . ASP A 1 317 ? 0.841 -7.783 -19.446 1.00 94.06 317 ASP A O 1
ATOM 2462 N N . HIS A 1 318 ? 0.239 -9.612 -20.606 1.00 92.38 318 HIS A N 1
ATOM 2463 C CA . HIS A 1 318 ? -0.100 -8.950 -21.858 1.00 92.38 318 HIS A CA 1
ATOM 2464 C C . HIS A 1 318 ? 1.047 -8.104 -22.441 1.00 92.38 318 HIS A C 1
ATOM 2466 O O . HIS A 1 318 ? 0.808 -7.142 -23.172 1.00 92.38 318 HIS A O 1
ATOM 2472 N N . GLY A 1 319 ? 2.301 -8.446 -22.118 1.00 91.44 319 GLY A N 1
ATOM 2473 C CA . GLY A 1 319 ? 3.483 -7.715 -22.576 1.00 91.44 319 GLY A CA 1
ATOM 2474 C C . GLY A 1 319 ? 3.599 -6.312 -21.973 1.00 91.44 319 GLY A C 1
ATOM 2475 O O . GLY A 1 319 ? 4.152 -5.412 -22.612 1.00 91.44 319 GLY A O 1
ATOM 2476 N N . ARG A 1 320 ? 3.061 -6.104 -20.762 1.00 92.38 320 ARG A N 1
ATOM 2477 C CA . ARG A 1 320 ? 3.076 -4.818 -20.049 1.00 92.38 320 ARG A CA 1
ATOM 2478 C C . ARG A 1 320 ? 3.670 -4.942 -18.645 1.00 92.38 320 ARG A C 1
ATOM 2480 O O . ARG A 1 320 ? 3.532 -5.965 -17.984 1.00 92.38 320 ARG A O 1
ATOM 2487 N N . LEU A 1 321 ? 4.297 -3.861 -18.193 1.00 93.00 321 LEU A N 1
ATOM 2488 C CA . LEU A 1 321 ? 4.548 -3.576 -16.780 1.00 93.00 321 LEU A CA 1
ATOM 2489 C C . LEU A 1 321 ? 3.599 -2.458 -16.337 1.00 93.00 321 LEU A C 1
ATOM 2491 O O . LEU A 1 321 ? 2.977 -1.803 -17.179 1.00 93.00 321 LEU A O 1
ATOM 2495 N N . TYR A 1 322 ? 3.549 -2.217 -15.033 1.00 93.00 322 TYR A N 1
ATOM 2496 C CA . TYR A 1 322 ? 2.792 -1.158 -14.374 1.00 93.00 322 TYR A CA 1
ATOM 2497 C C . TYR A 1 322 ? 1.287 -1.420 -14.312 1.00 93.00 322 TYR A C 1
ATOM 2499 O O . TYR A 1 322 ? 0.830 -2.557 -14.229 1.00 93.00 322 TYR A O 1
ATOM 2507 N N . LYS A 1 323 ? 0.523 -0.331 -14.260 1.00 92.69 323 LYS A N 1
ATOM 2508 C CA . LYS A 1 323 ? -0.914 -0.269 -14.008 1.00 92.69 323 LYS A CA 1
ATOM 2509 C C . LYS A 1 323 ? -1.576 0.550 -15.124 1.00 92.69 323 LYS A C 1
ATOM 2511 O O . LYS A 1 323 ? -1.181 0.415 -16.279 1.00 92.69 323 LYS A O 1
ATOM 2516 N N . GLU A 1 324 ? -2.562 1.387 -14.819 1.00 92.44 324 GLU A N 1
ATOM 2517 C CA . GLU A 1 324 ? -3.207 2.305 -15.777 1.00 92.44 324 GLU A CA 1
ATOM 2518 C C . GLU A 1 324 ? -4.003 1.613 -16.902 1.00 92.44 324 GLU A C 1
ATOM 2520 O O . GLU A 1 324 ? -4.179 2.153 -17.994 1.00 92.44 324 GLU A O 1
ATOM 2525 N N . ASN A 1 325 ? -4.511 0.405 -16.648 1.00 91.50 325 ASN A N 1
ATOM 2526 C CA . ASN A 1 325 ? -5.373 -0.320 -17.579 1.00 91.50 325 ASN A CA 1
ATOM 2527 C C . ASN A 1 325 ? -6.444 -1.132 -16.836 1.00 91.50 325 ASN A C 1
ATOM 2529 O O . ASN A 1 325 ? -6.339 -1.368 -15.636 1.00 91.50 325 ASN A O 1
ATOM 2533 N N . PHE A 1 326 ? -7.479 -1.562 -17.557 1.00 92.94 326 PHE A N 1
ATOM 2534 C CA . PHE A 1 326 ? -8.641 -2.233 -16.964 1.00 92.94 326 PHE A CA 1
ATOM 2535 C C . PHE A 1 326 ? -8.565 -3.768 -16.979 1.00 92.94 326 PHE A C 1
ATOM 2537 O O . PHE A 1 326 ? -9.582 -4.430 -16.782 1.00 92.94 326 PHE A O 1
ATOM 2544 N N . LEU A 1 327 ? -7.389 -4.354 -17.236 1.00 93.62 327 LEU A N 1
ATOM 2545 C CA . LEU A 1 327 ? -7.234 -5.807 -17.202 1.00 93.62 327 LEU A CA 1
ATOM 2546 C C . LEU A 1 327 ? -7.148 -6.336 -15.777 1.00 93.62 327 LEU A C 1
ATOM 2548 O O . LEU A 1 327 ? -6.731 -5.635 -14.855 1.00 93.62 327 LEU A O 1
ATOM 2552 N N . GLU A 1 328 ? -7.495 -7.615 -15.635 1.00 94.44 328 GLU A N 1
ATOM 2553 C CA . GLU A 1 328 ? -7.605 -8.338 -14.367 1.00 94.44 328 GLU A CA 1
ATOM 2554 C C . GLU A 1 328 ? -6.421 -8.082 -13.426 1.00 94.44 328 GLU A C 1
ATOM 2556 O O . GLU A 1 328 ? -6.635 -7.691 -12.279 1.00 94.44 328 GLU A O 1
ATOM 2561 N N . SER A 1 329 ? -5.187 -8.218 -13.926 1.00 95.06 329 SER A N 1
ATOM 2562 C CA . SER A 1 329 ? -3.956 -8.049 -13.142 1.00 95.06 329 SER A CA 1
ATOM 2563 C C . SER A 1 329 ? -3.778 -6.638 -12.581 1.00 95.06 329 SER A C 1
ATOM 2565 O O . SER A 1 329 ? -3.099 -6.479 -11.574 1.00 95.06 329 SER A O 1
ATOM 2567 N N . SER A 1 330 ? -4.391 -5.620 -13.195 1.00 96.44 330 SER A N 1
ATOM 2568 C CA . SER A 1 330 ? -4.329 -4.229 -12.741 1.00 96.44 330 SER A CA 1
ATOM 2569 C C . SER A 1 330 ? -5.528 -3.817 -11.883 1.00 96.44 330 SER A C 1
ATOM 2571 O O . SER A 1 330 ? -5.371 -2.931 -11.043 1.00 96.44 330 SER A O 1
ATOM 2573 N N . VAL A 1 331 ? -6.715 -4.405 -12.086 1.00 97.56 331 VAL A N 1
ATOM 2574 C CA . VAL A 1 331 ? -7.950 -3.961 -11.406 1.00 97.56 331 VAL A CA 1
ATOM 2575 C C . VAL A 1 331 ? -8.414 -4.859 -10.266 1.00 97.56 331 VAL A C 1
ATOM 2577 O O . VAL A 1 331 ? -9.122 -4.380 -9.382 1.00 97.56 331 VAL A O 1
ATOM 2580 N N . ARG A 1 332 ? -8.064 -6.152 -10.264 1.00 97.38 332 ARG A N 1
ATOM 2581 C CA . ARG A 1 332 ? -8.425 -7.056 -9.165 1.00 97.38 332 ARG A CA 1
ATOM 2582 C C . ARG A 1 332 ? -7.440 -6.917 -8.020 1.00 97.38 332 ARG A C 1
ATOM 2584 O O . ARG A 1 332 ? -6.247 -7.171 -8.187 1.00 97.38 332 ARG A O 1
ATOM 2591 N N . VAL A 1 333 ? -7.962 -6.612 -6.842 1.00 97.88 333 VAL A N 1
ATOM 2592 C CA . VAL A 1 333 ? -7.171 -6.447 -5.619 1.00 97.88 333 VAL A CA 1
ATOM 2593 C C . VAL A 1 333 ? -7.602 -7.477 -4.574 1.00 97.88 333 VAL A C 1
ATOM 2595 O O . VAL A 1 333 ? -8.744 -7.948 -4.610 1.00 97.88 333 VAL A O 1
ATOM 2598 N N . PRO A 1 334 ? -6.699 -7.918 -3.682 1.00 97.50 334 PRO A N 1
ATOM 2599 C CA . PRO A 1 334 ? -7.094 -8.783 -2.581 1.00 97.50 334 PRO A CA 1
ATOM 2600 C C . PRO A 1 334 ? -7.969 -7.990 -1.607 1.00 97.50 334 PRO A C 1
ATOM 2602 O O . PRO A 1 334 ? -7.711 -6.815 -1.387 1.00 97.50 334 PRO A O 1
ATOM 2605 N N . LEU A 1 335 ? -8.967 -8.628 -0.995 1.00 98.50 335 LEU A N 1
ATOM 2606 C CA . LEU A 1 335 ? -9.711 -8.037 0.115 1.00 98.50 335 LEU A CA 1
ATOM 2607 C C . LEU A 1 335 ? -10.030 -9.099 1.166 1.00 98.50 335 LEU A C 1
ATOM 2609 O O . LEU A 1 335 ? -10.740 -10.069 0.895 1.00 98.50 335 LEU A O 1
ATOM 2613 N N . ILE A 1 336 ? -9.516 -8.894 2.374 1.00 98.56 336 ILE A N 1
ATOM 2614 C CA . ILE A 1 336 ? -9.798 -9.723 3.546 1.00 98.56 336 ILE A CA 1
ATOM 2615 C C . ILE A 1 336 ? -10.350 -8.810 4.638 1.00 98.56 336 ILE A C 1
ATOM 2617 O O . ILE A 1 336 ? -9.729 -7.798 4.952 1.00 98.56 336 ILE A O 1
ATOM 2621 N N . ALA A 1 337 ? -11.483 -9.173 5.234 1.00 98.25 337 ALA A N 1
ATOM 2622 C CA . ALA A 1 337 ? -12.052 -8.465 6.376 1.00 98.25 337 ALA A CA 1
ATOM 2623 C C . ALA A 1 337 ? -12.348 -9.445 7.513 1.00 98.25 337 ALA A C 1
ATOM 2625 O O . ALA A 1 337 ? -13.160 -10.359 7.372 1.00 98.25 337 ALA A O 1
ATOM 2626 N N . GLN A 1 338 ? -11.700 -9.260 8.656 1.00 97.75 338 GLN A N 1
ATOM 2627 C CA . GLN A 1 338 ? -11.998 -9.974 9.889 1.00 97.75 338 GLN A CA 1
ATOM 2628 C C . GLN A 1 338 ? -12.716 -9.026 10.847 1.00 97.75 338 GLN A C 1
ATOM 2630 O O . GLN A 1 338 ? -12.168 -8.007 11.257 1.00 97.75 338 GLN A O 1
ATOM 2635 N N . VAL A 1 339 ? -13.939 -9.396 11.220 1.00 96.25 339 VAL A N 1
ATOM 2636 C CA . VAL A 1 339 ? -14.806 -8.624 12.113 1.00 96.25 339 VAL A CA 1
ATOM 2637 C C . VAL A 1 339 ? -15.066 -9.456 13.374 1.00 96.25 339 VAL A C 1
ATOM 2639 O O . VAL A 1 339 ? -15.437 -10.627 13.242 1.00 96.25 339 VAL A O 1
ATOM 2642 N N . PRO A 1 340 ? -14.852 -8.918 14.592 1.00 93.69 340 PRO A N 1
ATOM 2643 C CA . PRO A 1 340 ? -15.134 -9.635 15.834 1.00 93.69 340 PRO A CA 1
ATOM 2644 C C . PRO A 1 340 ? -16.549 -10.229 15.868 1.00 93.69 340 PRO A C 1
ATOM 2646 O O . PRO A 1 340 ? -17.535 -9.536 15.636 1.00 93.69 340 PRO A O 1
ATOM 2649 N N . GLY A 1 341 ? -16.650 -11.527 16.159 1.00 91.06 341 GLY A N 1
ATOM 2650 C CA . GLY A 1 341 ? -17.928 -12.246 16.218 1.00 91.06 341 GLY A CA 1
ATOM 2651 C C . GLY A 1 341 ? -18.491 -12.710 14.868 1.00 91.06 341 GLY A C 1
ATOM 2652 O O . GLY A 1 341 ? -19.439 -13.496 14.863 1.00 91.06 341 GLY A O 1
ATOM 2653 N N . CYS A 1 342 ? -17.907 -12.308 13.737 1.00 93.31 342 CYS A N 1
ATOM 2654 C CA . CYS A 1 342 ? -18.271 -12.842 12.425 1.00 93.31 342 CYS A CA 1
ATOM 2655 C C . CYS A 1 342 ? -17.459 -14.112 12.112 1.00 93.31 342 CYS A C 1
ATOM 2657 O O . CYS A 1 342 ? -16.244 -14.130 12.327 1.00 93.31 342 CYS A O 1
ATOM 2659 N N . PRO A 1 343 ? -18.092 -15.184 11.600 1.00 93.38 343 PRO A N 1
ATOM 2660 C CA . PRO A 1 343 ? -17.372 -16.387 11.203 1.00 93.38 343 PRO A CA 1
ATOM 2661 C C . PRO A 1 343 ? -16.523 -16.138 9.952 1.00 93.38 343 PRO A C 1
ATOM 2663 O O . PRO A 1 343 ? -16.814 -15.253 9.146 1.00 93.38 343 PRO A O 1
ATOM 2666 N N . ALA A 1 344 ? -15.501 -16.973 9.764 1.00 96.19 344 ALA A N 1
ATOM 2667 C CA . ALA A 1 344 ? -14.737 -16.979 8.526 1.00 96.19 344 ALA A CA 1
ATOM 2668 C C . ALA A 1 344 ? -15.619 -17.396 7.338 1.00 96.19 344 ALA A C 1
ATOM 2670 O O . ALA A 1 344 ? -16.452 -18.299 7.457 1.00 96.19 344 ALA A O 1
ATOM 2671 N N . ALA A 1 345 ? -15.419 -16.755 6.190 1.00 97.38 345 ALA A N 1
ATOM 2672 C CA . ALA A 1 345 ? -16.206 -17.000 4.987 1.00 97.38 345 ALA A CA 1
ATOM 2673 C C . ALA A 1 345 ? -15.415 -16.677 3.712 1.00 97.38 345 ALA A C 1
ATOM 2675 O O . ALA A 1 345 ? -14.357 -16.048 3.735 1.00 97.38 345 ALA A O 1
ATOM 2676 N N . ARG A 1 346 ? -15.958 -17.088 2.567 1.00 97.19 346 ARG A N 1
ATOM 2677 C CA . ARG A 1 346 ? -15.503 -16.646 1.249 1.00 97.19 346 ARG A CA 1
ATOM 2678 C C . ARG A 1 346 ? -16.691 -16.072 0.494 1.00 97.19 346 ARG A C 1
ATOM 2680 O O . ARG A 1 346 ? -17.734 -16.715 0.426 1.00 97.19 346 ARG A O 1
ATOM 2687 N N . SER A 1 347 ? -16.515 -14.886 -0.076 1.00 97.12 347 SER A N 1
ATOM 2688 C CA . SER A 1 347 ? -17.505 -14.227 -0.922 1.00 97.12 347 SER A CA 1
ATOM 2689 C C . SER A 1 347 ? -16.998 -14.113 -2.359 1.00 97.12 347 SER A C 1
ATOM 2691 O O . SER A 1 347 ? -15.833 -13.787 -2.617 1.00 97.12 347 SER A O 1
ATOM 2693 N N . GLU A 1 348 ? -17.893 -14.385 -3.301 1.00 96.81 348 GLU A N 1
ATOM 2694 C CA . GLU A 1 348 ? -17.694 -14.170 -4.740 1.00 96.81 348 GLU A CA 1
ATOM 2695 C C . GLU A 1 348 ? -18.502 -12.972 -5.252 1.00 96.81 348 GLU A C 1
ATOM 2697 O O . GLU A 1 348 ? -18.524 -12.709 -6.452 1.00 96.81 348 GLU A O 1
ATOM 2702 N N . ALA A 1 349 ? -19.158 -12.234 -4.348 1.00 97.69 349 ALA A N 1
ATOM 2703 C CA . ALA A 1 349 ? -19.849 -11.005 -4.700 1.00 97.69 349 ALA A CA 1
ATOM 2704 C C . ALA A 1 349 ? -18.858 -9.986 -5.276 1.00 97.69 349 ALA A C 1
ATOM 2706 O O . ALA A 1 349 ? -17.739 -9.838 -4.774 1.00 97.69 349 ALA A O 1
ATOM 2707 N N . LEU A 1 350 ? -19.295 -9.282 -6.320 1.00 97.75 350 LEU A N 1
ATOM 2708 C CA . LEU A 1 350 ? -18.585 -8.122 -6.840 1.00 97.75 350 LEU A CA 1
ATOM 2709 C C . LEU A 1 350 ? -18.617 -7.027 -5.774 1.00 97.75 350 LEU A C 1
ATOM 2711 O O . LEU A 1 350 ? -19.696 -6.645 -5.325 1.00 97.75 350 LEU A O 1
ATOM 2715 N N . VAL A 1 351 ? -17.437 -6.562 -5.377 1.00 98.06 351 VAL A N 1
ATOM 2716 C CA . VAL A 1 351 ? -17.260 -5.476 -4.407 1.00 98.06 351 VAL A CA 1
ATOM 2717 C C . VAL A 1 351 ? -16.184 -4.523 -4.910 1.00 98.06 351 VAL A C 1
ATOM 2719 O O . VAL A 1 351 ? -15.280 -4.923 -5.649 1.00 98.06 351 VAL A O 1
ATOM 2722 N N . GLU A 1 352 ? -16.254 -3.269 -4.500 1.00 97.56 352 GLU A N 1
ATOM 2723 C CA . GLU A 1 352 ? -15.330 -2.217 -4.910 1.00 97.56 352 GLU A CA 1
ATOM 2724 C C . GLU A 1 352 ? -14.616 -1.606 -3.702 1.00 97.56 352 GLU A C 1
ATOM 2726 O O . GLU A 1 352 ? -15.116 -1.627 -2.580 1.00 97.56 352 GLU A O 1
ATOM 2731 N N . LEU A 1 353 ? -13.437 -1.015 -3.918 1.00 94.81 353 LEU A N 1
ATOM 2732 C CA . LEU A 1 353 ? -12.682 -0.373 -2.830 1.00 94.81 353 LEU A CA 1
ATOM 2733 C C . LEU A 1 353 ? -13.481 0.698 -2.075 1.00 94.81 353 LEU A C 1
ATOM 2735 O O . LEU A 1 353 ? -13.337 0.834 -0.863 1.00 94.81 353 LEU A O 1
ATOM 2739 N N . GLN A 1 354 ? -14.324 1.454 -2.775 1.00 93.94 354 GLN A N 1
ATOM 2740 C CA . GLN A 1 354 ? -15.130 2.519 -2.175 1.00 93.94 354 GLN A CA 1
ATOM 2741 C C . GLN A 1 354 ? -16.213 2.005 -1.212 1.00 93.94 354 GLN A C 1
ATOM 2743 O O . GLN A 1 354 ? -16.672 2.778 -0.373 1.00 93.94 354 GLN A O 1
ATOM 2748 N N . ASP A 1 355 ? -16.568 0.714 -1.272 1.00 96.69 355 ASP A N 1
ATOM 2749 C CA . ASP A 1 355 ? -17.535 0.094 -0.356 1.00 96.69 355 ASP A CA 1
ATOM 2750 C C . ASP A 1 355 ? -16.991 0.025 1.080 1.00 96.69 355 ASP A C 1
ATOM 2752 O O . ASP A 1 355 ? -17.759 -0.010 2.044 1.00 96.69 355 ASP A O 1
ATOM 2756 N N . LEU A 1 356 ? -15.663 0.031 1.249 1.00 97.12 356 LEU A N 1
ATOM 2757 C CA . LEU A 1 356 ? -15.003 -0.165 2.542 1.00 97.12 356 LEU A CA 1
ATOM 2758 C C . LEU A 1 356 ? -15.316 0.954 3.536 1.00 97.12 356 LEU A C 1
ATOM 2760 O O . LEU A 1 356 ? -15.557 0.670 4.704 1.00 97.12 356 LEU A O 1
ATOM 2764 N N . GLY A 1 357 ? -15.350 2.210 3.083 1.00 95.81 357 GLY A N 1
ATOM 2765 C CA . GLY A 1 357 ? -15.632 3.357 3.948 1.00 95.81 357 GLY A CA 1
ATOM 2766 C C . GLY A 1 357 ? -17.005 3.264 4.624 1.00 95.81 357 GLY A C 1
ATOM 2767 O O . GLY A 1 357 ? -17.067 3.232 5.852 1.00 95.81 357 GLY A O 1
ATOM 2768 N N . PRO A 1 358 ? -18.106 3.173 3.851 1.00 94.75 358 PRO A N 1
ATOM 2769 C CA . PRO A 1 358 ? -19.442 2.929 4.389 1.00 94.75 358 PRO A CA 1
ATOM 2770 C C . PRO A 1 358 ? -19.537 1.650 5.231 1.00 94.75 358 PRO A C 1
ATOM 2772 O O . PRO A 1 358 ? -20.128 1.695 6.303 1.00 94.75 358 PRO A O 1
ATOM 2775 N N . THR A 1 359 ? -18.901 0.553 4.803 1.00 96.19 359 THR A N 1
ATOM 2776 C CA . THR A 1 359 ? -18.918 -0.730 5.536 1.00 96.19 359 THR A CA 1
ATOM 2777 C C . THR A 1 359 ? -18.251 -0.638 6.913 1.00 96.19 359 THR A C 1
ATOM 2779 O O . THR A 1 359 ? -18.675 -1.314 7.837 1.00 96.19 359 THR A O 1
ATOM 2782 N N . ILE A 1 360 ? -17.200 0.174 7.069 1.00 95.94 360 ILE A N 1
ATOM 2783 C CA . ILE A 1 360 ? -16.523 0.386 8.363 1.00 95.94 360 ILE A CA 1
ATOM 2784 C C . ILE A 1 360 ? -17.367 1.255 9.309 1.00 95.94 360 ILE A C 1
ATOM 2786 O O . ILE A 1 360 ? -17.210 1.167 10.527 1.00 95.94 360 ILE A O 1
ATOM 2790 N N . LEU A 1 361 ? -18.203 2.141 8.762 1.00 94.38 361 LEU A N 1
ATOM 2791 C CA . LEU A 1 361 ? -19.035 3.055 9.548 1.00 94.38 361 LEU A CA 1
ATOM 2792 C C . LEU A 1 361 ? -20.313 2.407 10.096 1.00 94.38 361 LEU A C 1
ATOM 2794 O O . LEU A 1 361 ? -20.842 2.907 11.092 1.00 94.38 361 LEU A O 1
ATOM 2798 N N . GLU A 1 362 ? -20.820 1.372 9.425 1.00 91.12 362 GLU A N 1
ATOM 2799 C CA . GLU A 1 362 ? -21.956 0.546 9.864 1.00 91.12 362 GLU A CA 1
ATOM 2800 C C . GLU A 1 362 ? -21.546 -0.426 10.979 1.00 91.12 362 GLU A C 1
ATOM 2802 O O . GLU A 1 362 ? -22.307 -0.518 11.975 1.00 91.12 362 GLU A O 1
#

Radius of gyration: 19.77 Å; Cα contacts (8 Å, |Δi|>4): 755; chains: 1; bounding box: 52×42×63 Å

pLDDT: mean 93.59, std 7.54, range [39.62, 98.94]

Solvent-accessible surface area (backbone atoms only — not comparable to full-atom values): 18830 Å² total; per-residue (Å²): 128,84,76,81,75,74,58,26,36,42,40,38,34,27,27,38,32,34,22,45,46,36,49,84,62,33,94,24,84,17,65,30,68,46,56,38,54,47,36,68,55,3,32,28,34,76,37,26,28,35,88,29,30,43,66,25,25,18,41,50,14,29,48,44,52,42,56,34,83,80,71,74,37,86,47,63,61,94,39,63,65,63,62,86,57,71,35,44,51,37,51,43,35,75,73,55,31,51,26,33,39,33,22,42,68,57,57,42,40,85,78,55,87,54,65,37,51,72,76,44,45,67,60,51,38,55,55,32,33,75,43,81,48,57,42,57,50,60,78,38,42,56,76,39,40,25,72,67,41,47,53,30,46,78,72,69,41,36,64,57,45,36,54,50,52,55,56,40,66,59,81,39,78,60,53,52,60,52,42,91,56,58,67,86,69,30,69,48,48,44,36,26,50,54,50,17,52,50,54,57,66,61,76,70,90,59,38,42,36,40,36,40,19,37,42,38,48,38,59,65,40,32,24,42,56,92,38,24,63,79,29,76,87,58,87,69,82,80,60,49,72,64,77,81,85,86,60,94,80,62,90,81,53,78,78,70,74,52,74,44,85,62,69,77,53,76,67,38,32,50,47,41,51,31,21,40,21,16,34,44,25,51,48,26,56,25,50,43,47,30,53,49,29,34,44,75,69,70,46,49,73,51,28,31,39,36,40,39,29,40,13,11,35,29,66,35,29,48,54,26,68,55,51,75,43,87,49,65,47,10,21,30,14,40,34,32,43,27,48,64,92,51,73,53,45,78,40,76,59,82,44,48,51,35,54,50,35,61,62,73,73,106